Protein AF-A0A843JN31-F1 (afdb_monomer)

pLDDT: mean 92.96, std 5.95, range [58.5, 98.69]

Mean predicted aligned error: 4.43 Å

Sequence (268 aa):
MIYVTDLTEYLICPYKIYLKKIKCLPMPQTPEMLTGTLIHKIYEEVLSRERIIIEQRIQEDMEIDEIFKILYADSKRVIKNVVIRYREKLKDLEVNYLDLIKELQEELKEDELLKSIQIKKYISIYGKNENLYNNLFLMKDMEYQISSNELGLTGKIDKIEYDQDGNLYPVELKTGIFTNGIKKHEKLQVAAYALLLEKEKGINVPLGFLEYYQVNQRLTFLIKEEDKIEVLEILEKVKELLNTEKEPIKERKNICQRCGYNTICWSY

Solvent-accessible surface area (backbone atoms only — not comparable to full-atom values): 15181 Å² total; per-residue (Å²): 120,47,45,47,68,51,46,32,42,38,75,75,37,50,40,60,48,44,41,47,72,73,66,58,46,83,78,54,84,46,60,68,58,53,51,38,54,51,53,49,53,38,53,48,57,44,60,70,42,44,61,60,46,55,69,73,70,56,59,74,88,55,50,51,70,55,44,21,51,55,51,41,51,51,45,52,49,44,47,51,57,53,51,62,76,43,44,66,65,33,54,78,55,73,46,64,62,70,58,52,50,51,54,52,50,54,59,50,44,56,54,30,46,54,48,18,50,53,51,45,54,48,30,76,76,72,48,77,53,96,54,54,56,65,76,76,39,71,50,69,48,61,65,43,73,50,70,37,80,91,78,36,39,30,46,68,40,51,29,36,36,35,54,98,87,65,50,62,32,49,29,46,77,37,78,54,85,88,82,82,75,86,49,70,50,60,53,42,43,43,28,42,51,32,50,47,46,29,71,74,67,72,52,80,44,56,48,33,36,40,36,23,64,85,72,74,41,78,46,80,48,79,46,49,71,68,48,43,50,49,38,52,55,43,46,51,52,50,51,49,42,70,72,66,65,61,84,55,82,87,76,95,52,82,67,44,82,77,36,63,54,41,66,71,69,68,74,111

Foldseek 3Di:
DAELVLLLVVVVPVLLCLCCPVVVHDQFDALVNLLFVLLLQLVQVLVQCVLVQLQPPDALPDDLVRQLCSSLVVSLVSLVVSCVVCVVVCVVNVHPSVVSSVLSSVLVSVVSSVVSVQLNVCCVVPNDDPCSDVVRHFDKDAQDWFDDPVLRYIYTQGMWTQHPVGDIEGEHEGADDDDDDDDLSNLLSRLVVQVRCCVPVVHHHQKYWYAHSSVRDIDMDGNDPVSNVSNSVSSVVSVVCNVVSDNDDDDDDPCLVVGSCNCVVPVD

Radius of gyration: 20.82 Å; Cα contacts (8 Å, |Δi|>4): 342; chains: 1; bounding box: 42×47×58 Å

Nearest PDB structures (foldseek):
  8d3l-assembly1_I  TM=9.093E-01  e=1.443E-07  Halalkalibacterium halodurans C-125
  7mi4-assembly1_A  TM=9.200E-01  e=1.514E-06  Geobacter sulfurreducens PCA
  8d3q-assembly1_J  TM=7.655E-01  e=1.006E-06  Halalkalibacterium halodurans C-125
  7lw9-assembly1_A  TM=5.848E-01  e=3.587E-04  Homo sapiens
  7lwa-assembly1_A  TM=6.637E-01  e=1.223E-03  Homo sapiens

Secondary structure (DSSP, 8-state):
-EEHHHHHHHHH-HHHHIIIIIS-PPPPPPHHHHHHHHHHHHHHHHHHHHHHHHHHH--TT--HHHHHHHHHHHHHHHHHHHHHHHHHHHHHTT--HHHHHHHHHHHHHHHHHHHHHHHHHHHHHH-S-TTHHHHHS-EEEEEEEEEETTTTEEEEEEEEEE-TT--EEEEEEE-S---SS--HHHHHHHHHHHHHHHHHH-----EEEEEEGGGTEEEEEE--HHHHHHHHHHHHHHHHHHHH-PPPPP---GGGGG-TTHHHHH--

Structure (mmCIF, N/CA/C/O backbone):
data_AF-A0A843JN31-F1
#
_entry.id   AF-A0A843JN31-F1
#
loop_
_atom_site.group_PDB
_atom_site.id
_atom_site.type_symbol
_atom_site.label_atom_id
_atom_site.label_alt_id
_atom_site.label_comp_id
_atom_site.label_asym_id
_atom_site.label_entity_id
_atom_site.label_seq_id
_atom_site.pdbx_PDB_ins_code
_atom_site.Cartn_x
_atom_site.Cartn_y
_atom_site.Cartn_z
_atom_site.occupancy
_atom_site.B_iso_or_equiv
_atom_site.auth_seq_id
_atom_site.auth_comp_id
_atom_site.auth_asym_id
_atom_site.auth_atom_id
_atom_site.pdbx_PDB_model_num
ATOM 1 N N . MET A 1 1 ? 0.695 5.224 -20.559 1.00 91.38 1 MET A N 1
ATOM 2 C CA . MET A 1 1 ? 1.356 5.733 -19.338 1.00 91.38 1 MET A CA 1
ATOM 3 C C . MET A 1 1 ? 2.176 4.621 -18.710 1.00 91.38 1 MET A C 1
ATOM 5 O O . MET A 1 1 ? 1.813 3.456 -18.852 1.00 91.38 1 MET A O 1
ATOM 9 N N . ILE A 1 2 ? 3.276 4.982 -18.059 1.00 97.44 2 ILE A N 1
ATOM 10 C CA . ILE A 1 2 ? 4.127 4.084 -17.274 1.00 97.44 2 ILE A CA 1
ATOM 11 C C . ILE A 1 2 ? 3.593 4.058 -15.840 1.00 97.44 2 ILE A C 1
ATOM 13 O O . ILE A 1 2 ? 3.172 5.091 -15.325 1.00 97.44 2 ILE A O 1
ATOM 17 N N . TYR A 1 3 ? 3.580 2.892 -15.202 1.00 98.19 3 TYR A N 1
ATOM 18 C CA . TYR A 1 3 ? 3.187 2.745 -13.804 1.00 98.19 3 TYR A CA 1
ATOM 19 C C . TYR A 1 3 ? 4.398 2.916 -12.887 1.00 98.19 3 TYR A C 1
ATOM 21 O O . TYR A 1 3 ? 5.489 2.468 -13.224 1.00 98.19 3 TYR A O 1
ATOM 29 N N . VAL A 1 4 ? 4.215 3.464 -11.685 1.00 98.19 4 VAL A N 1
ATOM 30 C CA . VAL A 1 4 ? 5.274 3.529 -10.656 1.00 98.19 4 VAL A CA 1
ATOM 31 C C . VAL A 1 4 ? 5.878 2.145 -10.373 1.00 98.19 4 VAL A C 1
ATOM 33 O O . VAL A 1 4 ? 7.086 2.016 -10.182 1.00 98.19 4 VAL A O 1
ATOM 36 N N . THR A 1 5 ? 5.071 1.085 -10.423 1.00 96.31 5 THR A N 1
ATOM 37 C CA . THR A 1 5 ? 5.552 -0.297 -10.275 1.00 96.31 5 THR A CA 1
ATOM 38 C C . THR A 1 5 ? 6.460 -0.752 -11.420 1.00 96.31 5 THR A C 1
ATOM 40 O O . THR A 1 5 ? 7.279 -1.643 -11.222 1.00 96.31 5 THR A O 1
ATOM 43 N N . ASP A 1 6 ? 6.392 -0.128 -12.597 1.00 97.75 6 ASP A N 1
ATOM 44 C CA . ASP A 1 6 ? 7.354 -0.385 -13.670 1.00 97.75 6 ASP A CA 1
ATOM 45 C C . ASP A 1 6 ? 8.731 0.183 -13.310 1.00 97.75 6 ASP A C 1
ATOM 47 O O . ASP A 1 6 ? 9.744 -0.429 -13.613 1.00 97.75 6 ASP A O 1
ATOM 51 N N . LEU A 1 7 ? 8.812 1.317 -12.611 1.00 98.31 7 LEU A N 1
ATOM 52 C CA . LEU A 1 7 ? 10.099 1.897 -12.207 1.00 98.31 7 LEU A CA 1
ATOM 53 C C . LEU A 1 7 ? 10.796 0.985 -11.190 1.00 98.31 7 LEU A C 1
ATOM 55 O O . LEU A 1 7 ? 11.993 0.710 -11.300 1.00 98.31 7 LEU A O 1
ATOM 59 N N . THR A 1 8 ? 10.036 0.462 -10.224 1.00 96.31 8 THR A N 1
ATOM 60 C CA . THR A 1 8 ? 10.563 -0.482 -9.231 1.00 96.31 8 THR A CA 1
ATOM 61 C C . THR A 1 8 ? 10.958 -1.809 -9.876 1.00 96.31 8 THR A C 1
ATOM 63 O O . THR A 1 8 ? 12.037 -2.332 -9.584 1.00 96.31 8 THR A O 1
ATOM 66 N N . GLU A 1 9 ? 10.145 -2.334 -10.802 1.00 95.56 9 GLU A N 1
ATOM 67 C CA . GLU A 1 9 ? 10.479 -3.530 -11.579 1.00 95.56 9 GLU A CA 1
ATOM 68 C C . GLU A 1 9 ? 11.736 -3.321 -12.430 1.00 95.56 9 GLU A C 1
ATOM 70 O O . GLU A 1 9 ? 12.566 -4.227 -12.483 1.00 95.56 9 GLU A O 1
ATOM 75 N N . TYR A 1 10 ? 11.926 -2.139 -13.027 1.00 97.06 10 TYR A N 1
ATOM 76 C CA . TYR A 1 10 ? 13.096 -1.819 -13.849 1.00 97.06 10 TYR A CA 1
ATOM 77 C C . TYR A 1 10 ? 14.357 -1.815 -12.998 1.00 97.06 10 TYR A C 1
ATOM 79 O O . TYR A 1 10 ? 15.346 -2.460 -13.342 1.00 97.06 10 TYR A O 1
ATOM 87 N N . LEU A 1 11 ? 14.303 -1.135 -11.850 1.00 95.62 11 LEU A N 1
ATOM 88 C CA . LEU A 1 11 ? 15.422 -1.069 -10.919 1.00 95.62 11 LEU A CA 1
ATOM 89 C C . LEU A 1 11 ? 15.834 -2.468 -10.426 1.00 95.62 11 LEU A C 1
ATOM 91 O O . LEU A 1 11 ? 17.021 -2.744 -10.245 1.00 95.62 11 LEU A O 1
ATOM 95 N N . ILE A 1 12 ? 14.867 -3.369 -10.227 1.00 94.25 12 ILE A N 1
ATOM 96 C CA . ILE A 1 12 ? 15.130 -4.760 -9.841 1.00 94.25 12 ILE A CA 1
ATOM 97 C C . ILE A 1 12 ? 15.705 -5.558 -11.027 1.00 94.25 12 ILE A C 1
ATOM 99 O O . ILE A 1 12 ? 16.754 -6.208 -10.906 1.00 94.25 12 ILE A O 1
ATOM 103 N N . CYS A 1 13 ? 15.006 -5.550 -12.163 1.00 95.25 13 CYS A N 1
ATOM 104 C CA . CYS A 1 13 ? 15.331 -6.329 -13.352 1.00 95.25 13 CYS A CA 1
ATOM 105 C C . CYS A 1 13 ? 14.630 -5.759 -14.607 1.00 95.25 13 CYS A C 1
ATOM 107 O O . CYS A 1 13 ? 13.458 -6.067 -14.841 1.00 95.25 13 CYS A O 1
ATOM 109 N N . PRO A 1 14 ? 15.348 -5.040 -15.489 1.00 96.50 14 PRO A N 1
ATOM 110 C CA . PRO A 1 14 ? 14.787 -4.537 -16.749 1.00 96.50 14 PRO A CA 1
ATOM 111 C C . PRO A 1 14 ? 14.241 -5.650 -17.654 1.00 96.50 14 PRO A C 1
ATOM 113 O O . PRO A 1 14 ? 13.207 -5.489 -18.301 1.00 96.50 14 PRO A O 1
ATOM 116 N N . TYR A 1 15 ? 14.886 -6.823 -17.649 1.00 95.88 15 TYR A N 1
ATOM 117 C CA . TYR A 1 15 ? 14.437 -7.985 -18.418 1.00 95.88 15 TYR A CA 1
ATOM 118 C C . TYR A 1 15 ? 13.042 -8.474 -17.986 1.00 95.88 15 TYR A C 1
ATOM 120 O O . TYR A 1 15 ? 12.265 -8.946 -18.811 1.00 95.88 15 TYR A O 1
ATOM 128 N N . LYS A 1 16 ? 12.656 -8.290 -16.714 1.00 93.94 16 LYS A N 1
ATOM 129 C CA . LYS A 1 16 ? 11.294 -8.602 -16.251 1.00 93.94 16 LYS A CA 1
ATOM 130 C C . LYS A 1 16 ? 10.248 -7.738 -16.967 1.00 93.94 16 LYS A C 1
ATOM 132 O O . LYS A 1 16 ? 9.208 -8.257 -17.371 1.00 93.94 16 LYS A O 1
ATOM 137 N N . ILE A 1 17 ? 10.528 -6.447 -17.151 1.00 95.81 17 ILE A N 1
ATOM 138 C CA . ILE A 1 17 ? 9.647 -5.537 -17.899 1.00 95.81 17 ILE A CA 1
ATOM 139 C C . ILE A 1 17 ? 9.592 -5.938 -19.361 1.00 95.81 17 ILE A C 1
ATOM 141 O O . ILE A 1 17 ? 8.503 -5.994 -19.922 1.00 95.81 17 ILE A O 1
ATOM 145 N N . TYR A 1 18 ? 10.740 -6.271 -19.954 1.00 96.38 18 TYR A N 1
ATOM 146 C CA . TYR A 1 18 ? 10.808 -6.757 -21.329 1.00 96.38 18 TYR A CA 1
ATOM 147 C C . TYR A 1 18 ? 9.865 -7.951 -21.555 1.00 96.38 18 TYR A C 1
ATOM 149 O O . TYR A 1 18 ? 9.014 -7.917 -22.443 1.00 96.38 18 TYR A O 1
ATOM 157 N N . LEU A 1 19 ? 9.926 -8.970 -20.691 1.00 95.00 19 LEU A N 1
ATOM 158 C CA . LEU A 1 19 ? 9.038 -10.135 -20.781 1.00 95.00 19 LEU A CA 1
ATOM 159 C C . LEU A 1 19 ? 7.553 -9.769 -20.611 1.00 95.00 19 LEU A C 1
ATOM 161 O O . LEU A 1 19 ? 6.704 -10.246 -21.361 1.00 95.00 19 LEU A O 1
ATOM 165 N N . LYS A 1 20 ? 7.241 -8.913 -19.634 1.00 94.75 20 LYS A N 1
ATOM 166 C CA . LYS A 1 20 ? 5.865 -8.558 -19.256 1.00 94.75 20 LYS A CA 1
ATOM 167 C C . LYS A 1 20 ? 5.187 -7.613 -20.251 1.00 94.75 20 LYS A C 1
ATOM 169 O O . LYS A 1 20 ? 4.013 -7.792 -20.547 1.00 94.75 20 LYS A O 1
ATOM 174 N N . LYS A 1 21 ? 5.894 -6.581 -20.718 1.00 95.56 21 LYS A N 1
ATOM 175 C CA . LYS A 1 21 ? 5.317 -5.470 -21.495 1.00 95.56 21 LYS A CA 1
ATOM 176 C C . LYS A 1 21 ? 5.600 -5.520 -22.985 1.00 95.56 21 LYS A C 1
ATOM 178 O O . LYS A 1 21 ? 4.816 -4.963 -23.738 1.00 95.56 21 LYS A O 1
ATOM 183 N N . ILE A 1 22 ? 6.699 -6.155 -23.388 1.00 95.81 22 ILE A N 1
ATOM 184 C CA . ILE A 1 22 ? 7.132 -6.191 -24.791 1.00 95.81 22 ILE A CA 1
ATOM 185 C C . ILE A 1 22 ? 6.843 -7.568 -25.379 1.00 95.81 22 ILE A C 1
ATOM 187 O O . ILE A 1 22 ? 6.197 -7.687 -26.412 1.00 95.81 22 ILE A O 1
ATOM 191 N N . LYS A 1 23 ? 7.230 -8.639 -24.674 1.00 95.38 23 LYS A N 1
ATOM 192 C CA . LYS A 1 23 ? 6.839 -10.008 -25.054 1.00 95.38 23 LYS A CA 1
ATOM 193 C C . LYS A 1 23 ? 5.425 -10.389 -24.621 1.00 95.38 23 LYS A C 1
ATOM 195 O O . LYS A 1 23 ? 4.955 -11.449 -25.023 1.00 95.38 23 LYS A O 1
ATOM 200 N N . CYS A 1 24 ? 4.763 -9.552 -23.818 1.00 94.38 24 CYS A N 1
ATOM 201 C CA . CYS A 1 24 ? 3.394 -9.763 -23.339 1.00 94.38 24 CYS A CA 1
ATOM 202 C C . CYS A 1 24 ? 3.171 -11.152 -22.717 1.00 94.38 24 CYS A C 1
ATOM 204 O O . CYS A 1 24 ? 2.098 -11.741 -22.858 1.00 94.38 24 CYS A O 1
ATOM 206 N N . LEU A 1 25 ? 4.190 -11.697 -22.045 1.00 93.75 25 LEU A N 1
ATOM 207 C CA . LEU A 1 25 ? 4.077 -13.004 -21.412 1.00 93.75 25 LEU A CA 1
ATOM 208 C C . LEU A 1 25 ? 3.214 -12.898 -20.148 1.00 93.75 25 LEU A C 1
ATOM 210 O O . LEU A 1 25 ? 3.359 -11.936 -19.388 1.00 93.75 25 LEU A O 1
ATOM 214 N N . PRO A 1 26 ? 2.333 -13.879 -19.885 1.00 90.12 26 PRO A N 1
ATOM 215 C CA . PRO A 1 26 ? 1.549 -13.891 -18.662 1.00 90.12 26 PRO A CA 1
ATOM 216 C C . PRO A 1 26 ? 2.477 -14.077 -17.462 1.00 90.12 26 PRO A C 1
ATOM 218 O O . PRO A 1 26 ? 3.369 -14.925 -17.482 1.00 90.12 26 PRO A O 1
ATOM 221 N N . MET A 1 27 ? 2.254 -13.297 -16.404 1.00 84.50 27 MET A N 1
ATOM 222 C CA . MET A 1 27 ? 2.991 -13.462 -15.155 1.00 84.50 27 MET A CA 1
ATOM 223 C C . MET A 1 27 ? 2.455 -14.690 -14.412 1.00 84.50 27 MET A C 1
ATOM 225 O O . MET A 1 27 ? 1.274 -14.693 -14.053 1.00 84.50 27 MET A O 1
ATOM 229 N N . PRO A 1 28 ? 3.287 -15.711 -14.139 1.00 83.62 28 PRO A N 1
ATOM 230 C CA . PRO A 1 28 ? 2.850 -16.841 -13.334 1.00 83.62 28 PRO A CA 1
ATOM 231 C C . PRO A 1 28 ? 2.507 -16.368 -11.921 1.00 83.62 28 PRO A C 1
ATOM 233 O O . PRO A 1 28 ? 3.297 -15.661 -11.289 1.00 83.62 28 PRO A O 1
ATOM 236 N N . GLN A 1 29 ? 1.317 -16.726 -11.442 1.00 81.44 29 GLN A N 1
ATOM 237 C CA . GLN A 1 29 ? 0.898 -16.424 -10.079 1.00 81.44 29 GLN A CA 1
ATOM 238 C C . GLN A 1 29 ? 1.563 -17.417 -9.125 1.00 81.44 29 GLN A C 1
ATOM 240 O O . GLN A 1 29 ? 1.416 -18.624 -9.298 1.00 81.44 29 GLN A O 1
ATOM 245 N N . THR A 1 30 ? 2.287 -16.914 -8.124 1.00 84.69 30 THR A N 1
ATOM 246 C CA . THR A 1 30 ? 2.843 -17.751 -7.051 1.00 84.69 30 THR A CA 1
ATOM 247 C C . THR A 1 30 ? 1.957 -17.687 -5.802 1.00 84.69 30 THR A C 1
ATOM 249 O O . THR A 1 30 ? 1.225 -16.699 -5.628 1.00 84.69 30 THR A O 1
ATOM 252 N N . PRO A 1 31 ? 2.022 -18.695 -4.912 1.00 85.69 31 PRO A N 1
ATOM 253 C CA . PRO A 1 31 ? 1.338 -18.662 -3.620 1.00 85.69 31 PRO A CA 1
ATOM 254 C C . PRO A 1 31 ? 1.635 -17.386 -2.822 1.00 85.69 31 PRO A C 1
ATOM 256 O O . PRO A 1 31 ? 0.720 -16.739 -2.324 1.00 85.69 31 PRO A O 1
ATOM 259 N N . GLU A 1 32 ? 2.897 -16.952 -2.773 1.00 84.00 32 GLU A N 1
ATOM 260 C CA . GLU A 1 32 ? 3.323 -15.766 -2.021 1.00 84.00 32 GLU A CA 1
ATOM 261 C C . GLU A 1 32 ? 2.714 -14.481 -2.585 1.00 84.00 32 GLU A C 1
ATOM 263 O O . GLU A 1 32 ? 2.318 -13.597 -1.827 1.00 84.00 32 GLU A O 1
ATOM 268 N N . MET A 1 33 ? 2.606 -14.373 -3.914 1.00 86.12 33 MET A N 1
ATOM 269 C CA . MET A 1 33 ? 1.969 -13.223 -4.555 1.00 86.12 33 MET A CA 1
ATOM 270 C C . MET A 1 33 ? 0.474 -13.158 -4.244 1.00 86.12 33 MET A C 1
ATOM 272 O O . MET A 1 33 ? -0.053 -12.075 -3.974 1.00 86.12 33 MET A O 1
ATOM 276 N N . LEU A 1 34 ? -0.217 -14.302 -4.297 1.00 89.50 34 LEU A N 1
ATOM 277 C CA . LEU A 1 34 ? -1.639 -14.369 -3.973 1.00 89.50 34 LEU A CA 1
ATOM 278 C C . LEU A 1 34 ? -1.875 -14.029 -2.498 1.00 89.50 34 LEU A C 1
ATOM 280 O O . LEU A 1 34 ? -2.723 -13.188 -2.205 1.00 89.50 34 LEU A O 1
ATOM 284 N N . THR A 1 35 ? -1.096 -14.625 -1.595 1.00 89.44 35 THR A N 1
ATOM 285 C CA . THR A 1 35 ? -1.172 -14.352 -0.158 1.00 89.44 35 THR A CA 1
ATOM 286 C C . THR A 1 35 ? -0.882 -12.884 0.135 1.00 89.44 35 THR A C 1
ATOM 288 O O . THR A 1 35 ? -1.693 -12.237 0.786 1.00 89.44 35 THR A O 1
ATOM 291 N N . GLY A 1 36 ? 0.185 -12.303 -0.422 1.00 89.06 36 GLY A N 1
ATOM 292 C CA . GLY A 1 36 ? 0.482 -10.876 -0.256 1.00 89.06 36 GLY A CA 1
ATOM 293 C C . GLY A 1 36 ? -0.653 -9.969 -0.749 1.00 89.06 36 GLY A C 1
ATOM 294 O O . GLY A 1 36 ? -1.063 -9.054 -0.044 1.00 89.06 36 GLY A O 1
ATOM 295 N N . THR A 1 37 ? -1.238 -10.269 -1.913 1.00 90.56 37 THR A N 1
ATOM 296 C CA . THR A 1 37 ? -2.396 -9.518 -2.442 1.00 90.56 37 THR A CA 1
ATOM 297 C C . THR A 1 37 ? -3.601 -9.596 -1.501 1.00 90.56 37 THR A C 1
ATOM 299 O O . THR A 1 37 ? -4.303 -8.610 -1.286 1.00 90.56 37 THR A O 1
ATOM 302 N N . LEU A 1 38 ? -3.851 -10.776 -0.936 1.00 92.81 38 LEU A N 1
ATOM 303 C CA . LEU A 1 38 ? -4.958 -11.013 -0.019 1.00 92.81 38 LEU A CA 1
ATOM 304 C C . LEU A 1 38 ? -4.763 -10.266 1.302 1.00 92.81 38 LEU A C 1
ATOM 306 O O . LEU A 1 38 ? -5.696 -9.601 1.752 1.00 92.81 38 LEU A O 1
ATOM 310 N N . ILE A 1 39 ? -3.568 -10.354 1.895 1.00 92.25 39 ILE A N 1
ATOM 311 C CA . ILE A 1 39 ? -3.206 -9.637 3.124 1.00 92.25 39 ILE A CA 1
ATOM 312 C C . ILE A 1 39 ? -3.418 -8.138 2.907 1.00 92.25 39 ILE A C 1
ATOM 314 O O . ILE A 1 39 ? -4.131 -7.497 3.673 1.00 92.25 39 ILE A O 1
ATOM 318 N N . HIS A 1 40 ? -2.877 -7.599 1.814 1.00 91.56 40 HIS A N 1
ATOM 319 C CA . HIS A 1 40 ? -3.021 -6.190 1.461 1.00 91.56 40 HIS A CA 1
ATOM 320 C C . HIS A 1 40 ? -4.493 -5.766 1.378 1.00 91.56 40 HIS A C 1
ATOM 322 O O . HIS A 1 40 ? -4.899 -4.834 2.068 1.00 91.56 40 HIS A O 1
ATOM 328 N N . LYS A 1 41 ? -5.336 -6.536 0.672 1.00 93.88 41 LYS A N 1
ATOM 329 C CA . LYS A 1 41 ? -6.778 -6.252 0.570 1.00 93.88 41 LYS A CA 1
ATOM 330 C C . LYS A 1 41 ? -7.496 -6.273 1.923 1.00 93.88 41 LYS A C 1
ATOM 332 O O . LYS A 1 41 ? -8.433 -5.502 2.123 1.00 93.88 41 LYS A O 1
ATOM 337 N N . ILE A 1 42 ? -7.096 -7.158 2.837 1.00 94.81 42 ILE A N 1
ATOM 338 C CA . ILE A 1 42 ? -7.670 -7.222 4.189 1.00 94.81 42 ILE A CA 1
ATOM 339 C C . ILE A 1 42 ? -7.335 -5.956 4.965 1.00 94.81 42 ILE A C 1
ATOM 341 O O . ILE A 1 42 ? -8.251 -5.328 5.490 1.00 94.81 42 ILE A O 1
ATOM 345 N N . TYR A 1 43 ? -6.061 -5.564 5.009 1.00 92.75 43 TYR A N 1
ATOM 346 C CA . TYR A 1 43 ? -5.646 -4.353 5.716 1.00 92.75 43 TYR A CA 1
ATOM 347 C C . TYR A 1 43 ? -6.275 -3.097 5.110 1.00 92.75 43 TYR A C 1
ATOM 349 O O . TYR A 1 43 ? -6.793 -2.267 5.854 1.00 92.75 43 TYR A O 1
ATOM 357 N N . GLU A 1 44 ? -6.331 -2.989 3.779 1.00 92.62 44 GLU A N 1
ATOM 358 C CA . GLU A 1 44 ? -7.050 -1.906 3.100 1.00 92.62 44 GLU A CA 1
ATOM 359 C C . GLU A 1 44 ? -8.519 -1.828 3.550 1.00 92.62 44 GLU A C 1
ATOM 361 O O . GLU A 1 44 ? -9.011 -0.763 3.933 1.00 92.62 44 GLU A O 1
ATOM 366 N N . GLU A 1 45 ? -9.234 -2.959 3.534 1.00 94.94 45 GLU A N 1
ATOM 367 C CA . GLU A 1 45 ? -10.655 -2.997 3.877 1.00 94.94 45 GLU A CA 1
ATOM 368 C C . GLU A 1 45 ? -10.887 -2.721 5.373 1.00 94.94 45 GLU A C 1
ATOM 370 O O . GLU A 1 45 ? -11.816 -1.988 5.704 1.00 94.94 45 GLU A O 1
ATOM 375 N N . VAL A 1 46 ? -10.025 -3.200 6.276 1.00 94.69 46 VAL A N 1
ATOM 376 C CA . VAL A 1 46 ? -10.084 -2.863 7.713 1.00 94.69 46 VAL A CA 1
ATOM 377 C C . VAL A 1 46 ? -9.856 -1.366 7.935 1.00 94.69 46 VAL A C 1
ATOM 379 O O . VAL A 1 46 ? -10.688 -0.700 8.554 1.00 94.69 46 VAL A O 1
ATOM 382 N N . LEU A 1 47 ? -8.778 -0.806 7.380 1.00 92.50 47 LEU A N 1
ATOM 383 C CA . LEU A 1 47 ? -8.409 0.597 7.591 1.00 92.50 47 LEU A CA 1
ATOM 384 C C . LEU A 1 47 ? -9.420 1.573 6.982 1.00 92.50 47 LEU A C 1
ATOM 386 O O . LEU A 1 47 ? -9.703 2.605 7.586 1.00 92.50 47 LEU A O 1
ATOM 390 N N . SER A 1 48 ? -10.023 1.235 5.839 1.00 92.94 48 SER A N 1
ATOM 391 C CA . SER A 1 48 ? -11.069 2.062 5.214 1.00 92.94 48 SER A CA 1
ATOM 392 C C . SER A 1 48 ? -12.350 2.177 6.056 1.00 92.94 48 SER A C 1
ATOM 394 O O . SER A 1 48 ? -13.114 3.131 5.912 1.00 92.94 48 SER A O 1
ATOM 396 N N . ARG A 1 49 ? -12.600 1.209 6.946 1.00 93.88 49 ARG A N 1
ATOM 397 C CA . ARG A 1 49 ? -13.804 1.137 7.792 1.00 93.88 49 ARG A CA 1
ATOM 398 C C . ARG A 1 49 ? -13.563 1.664 9.203 1.00 93.88 49 ARG A C 1
ATOM 400 O O . ARG A 1 49 ? -14.529 1.971 9.902 1.00 93.88 49 ARG A O 1
ATOM 407 N N . GLU A 1 50 ? -12.298 1.763 9.607 1.00 93.56 50 GLU A N 1
ATOM 408 C CA . GLU A 1 50 ? -11.856 2.079 10.965 1.00 93.56 50 GLU A CA 1
ATOM 409 C C . GLU A 1 50 ? -12.536 3.334 11.518 1.00 93.56 50 GLU A C 1
ATOM 411 O O . GLU A 1 50 ? -13.188 3.278 12.561 1.00 93.56 50 GLU A O 1
ATOM 416 N N . ARG A 1 51 ? -12.465 4.443 10.774 1.00 93.44 51 ARG A N 1
ATOM 417 C CA . ARG A 1 51 ? -13.053 5.723 11.182 1.00 93.44 51 ARG A CA 1
ATOM 418 C C . ARG A 1 51 ? -14.543 5.606 11.489 1.00 93.44 51 ARG A C 1
ATOM 420 O O . ARG A 1 51 ? -14.986 5.977 12.571 1.00 93.44 51 ARG A O 1
ATOM 427 N N . ILE A 1 52 ? -15.303 5.044 10.550 1.00 93.94 52 ILE A N 1
ATOM 428 C CA . ILE A 1 52 ? -16.760 4.906 10.661 1.00 93.94 52 ILE A CA 1
ATOM 429 C C . ILE A 1 52 ? -17.123 4.044 11.874 1.00 93.94 52 ILE A C 1
ATOM 431 O O . ILE A 1 52 ? -18.061 4.363 12.600 1.00 93.94 52 ILE A O 1
ATOM 435 N N . ILE A 1 53 ? -16.379 2.963 12.121 1.00 95.44 53 ILE A N 1
ATOM 436 C CA . ILE A 1 53 ? -16.614 2.089 13.274 1.00 95.44 53 ILE A CA 1
ATOM 437 C C . ILE A 1 53 ? -16.365 2.844 14.579 1.00 95.44 53 ILE A C 1
ATOM 439 O O . ILE A 1 53 ? -17.218 2.803 15.467 1.00 95.44 53 ILE A O 1
ATOM 443 N N . ILE A 1 54 ? -15.236 3.547 14.684 1.00 94.94 54 ILE A N 1
ATOM 444 C CA . ILE A 1 54 ? -14.864 4.292 15.890 1.00 94.94 54 ILE A CA 1
ATOM 445 C C . ILE A 1 54 ? -15.887 5.395 16.179 1.00 94.94 54 ILE A C 1
ATOM 447 O O . ILE A 1 54 ? -16.394 5.496 17.293 1.00 94.94 54 ILE A O 1
ATOM 451 N N . GLU A 1 55 ? -16.249 6.188 15.174 1.00 92.38 55 GLU A N 1
ATOM 452 C CA . GLU A 1 55 ? -17.162 7.318 15.351 1.00 92.38 55 GLU A CA 1
ATOM 453 C C . GLU A 1 55 ? -18.601 6.863 15.649 1.00 92.38 55 GLU A C 1
ATOM 455 O O . GLU A 1 55 ? -19.253 7.412 16.542 1.00 92.38 55 GLU A O 1
ATOM 460 N N . GLN A 1 56 ? -19.104 5.841 14.946 1.00 93.75 56 GL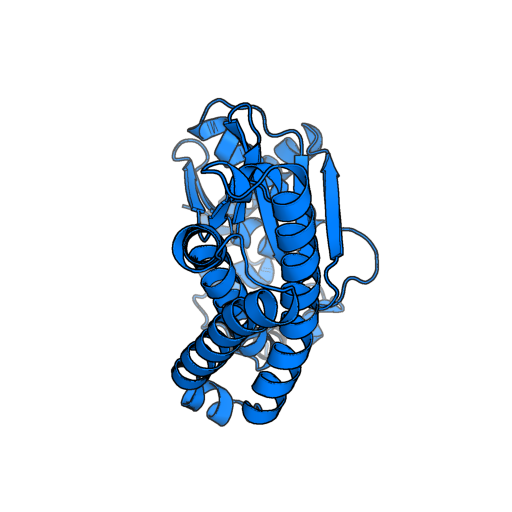N A N 1
ATOM 461 C CA . GLN A 1 56 ? -20.522 5.468 15.011 1.00 93.75 56 GLN A CA 1
ATOM 462 C C . GLN A 1 56 ? -20.848 4.395 16.051 1.00 93.75 56 GLN A C 1
ATOM 464 O O . GLN A 1 56 ? -21.971 4.376 16.552 1.00 93.75 56 GLN A O 1
ATOM 469 N N . ARG A 1 57 ? -19.923 3.475 16.355 1.00 95.94 57 ARG A N 1
ATOM 470 C CA . ARG A 1 57 ? -20.226 2.302 17.198 1.00 95.94 57 ARG A CA 1
ATOM 471 C C . ARG A 1 57 ? -19.677 2.389 18.610 1.00 95.94 57 ARG A C 1
ATOM 473 O O . ARG A 1 57 ? -20.245 1.754 19.489 1.00 95.94 57 ARG A O 1
ATOM 480 N N . ILE A 1 58 ? -18.596 3.132 18.830 1.00 96.12 58 ILE A N 1
ATOM 481 C CA . ILE A 1 58 ? -18.001 3.249 20.163 1.00 96.12 58 ILE A CA 1
ATOM 482 C C . ILE A 1 58 ? -18.780 4.270 20.982 1.00 96.12 58 ILE A C 1
ATOM 484 O O . ILE A 1 58 ? -19.042 5.369 20.502 1.00 96.12 58 ILE A O 1
ATOM 488 N N . GLN A 1 59 ? -19.160 3.922 22.206 1.00 94.62 59 GLN A N 1
ATOM 489 C CA . GLN A 1 59 ? -19.853 4.813 23.137 1.00 94.62 59 GLN A CA 1
ATOM 490 C C . GLN A 1 59 ? -18.919 5.209 24.284 1.00 94.62 59 GLN A C 1
ATOM 492 O O . GLN A 1 59 ? -17.888 4.579 24.510 1.00 94.62 59 GLN A O 1
ATOM 497 N N . GLU A 1 60 ? -19.244 6.312 24.951 1.00 94.44 60 GLU A N 1
ATOM 498 C CA . GLU A 1 60 ? -18.392 6.923 25.977 1.00 94.44 60 GLU A CA 1
ATOM 499 C C . GLU A 1 60 ? -18.256 6.057 27.240 1.00 94.44 60 GLU A C 1
ATOM 501 O O . GLU A 1 60 ? -17.195 6.006 27.862 1.00 94.44 60 GLU A O 1
ATOM 506 N N . ASP A 1 61 ? -19.317 5.332 27.580 1.00 95.19 61 ASP A N 1
ATOM 507 C CA . ASP A 1 61 ? -19.429 4.448 28.735 1.00 95.19 61 ASP A CA 1
ATOM 508 C C . ASP A 1 61 ? -18.812 3.058 28.518 1.00 95.19 61 ASP A C 1
ATOM 510 O O . ASP A 1 61 ? -18.633 2.327 29.489 1.00 95.19 61 ASP A O 1
ATOM 514 N N . MET A 1 62 ? -18.425 2.706 27.286 1.00 97.50 62 MET A N 1
ATOM 515 C CA . MET A 1 62 ? -17.860 1.388 26.973 1.00 97.50 62 MET A CA 1
ATOM 516 C C . MET A 1 62 ? -16.503 1.156 27.633 1.00 97.50 62 MET A C 1
ATOM 518 O O . MET A 1 62 ? -15.621 2.022 27.617 1.00 97.50 62 MET A O 1
ATOM 522 N N . GLU A 1 63 ? -16.290 -0.055 28.134 1.00 97.88 63 GLU A N 1
ATOM 523 C CA . GLU A 1 63 ? -14.993 -0.507 28.632 1.00 97.88 63 GLU A CA 1
ATOM 524 C C . GLU A 1 63 ? -14.073 -1.010 27.508 1.00 97.88 63 GLU A C 1
ATOM 526 O O . GLU A 1 63 ? -14.490 -1.253 26.371 1.00 97.88 63 GLU A O 1
ATOM 531 N N . ILE A 1 64 ? -12.777 -1.147 27.815 1.00 98.25 64 ILE A N 1
ATOM 532 C CA . ILE A 1 64 ? -11.742 -1.530 26.834 1.00 98.25 64 ILE A CA 1
ATOM 533 C C . ILE A 1 64 ? -12.123 -2.829 26.110 1.00 98.25 64 ILE A C 1
ATOM 535 O O . ILE A 1 64 ? -11.955 -2.931 24.894 1.00 98.25 64 ILE A O 1
ATOM 539 N N . ASP A 1 65 ? -12.661 -3.816 26.830 1.00 98.31 65 ASP A N 1
ATOM 540 C CA . ASP A 1 65 ? -13.024 -5.109 26.254 1.00 98.31 65 ASP A CA 1
ATOM 541 C C . ASP A 1 65 ? -14.222 -5.018 25.295 1.00 98.31 65 ASP A C 1
ATOM 543 O O . ASP A 1 65 ? -14.274 -5.766 24.318 1.00 98.31 65 ASP A O 1
ATOM 547 N N . GLU A 1 66 ? -15.161 -4.101 25.530 1.00 98.38 66 GLU A N 1
ATOM 548 C CA . GLU A 1 66 ? -16.306 -3.851 24.650 1.00 98.38 66 GLU A CA 1
ATOM 549 C C . GLU A 1 66 ? -15.866 -3.170 23.352 1.00 98.38 66 GLU A C 1
ATOM 551 O O . GLU A 1 66 ? -16.212 -3.637 22.262 1.00 98.38 66 GLU A O 1
ATOM 556 N N . ILE A 1 67 ? -15.019 -2.140 23.459 1.00 98.44 67 ILE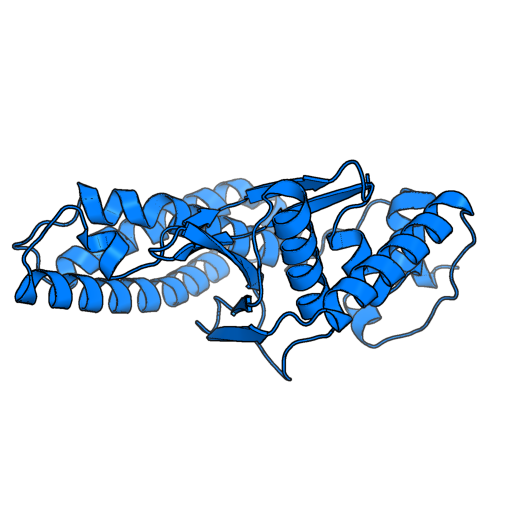 A N 1
ATOM 557 C CA . ILE A 1 67 ? -14.414 -1.455 22.306 1.00 98.44 67 ILE A CA 1
ATOM 558 C C . ILE A 1 67 ? -13.619 -2.458 21.464 1.00 98.44 67 ILE A C 1
ATOM 560 O O . ILE A 1 67 ? -13.824 -2.566 20.252 1.00 98.44 67 ILE A O 1
ATOM 564 N N . PHE A 1 68 ? -12.761 -3.250 22.111 1.00 98.56 68 PHE A N 1
ATOM 565 C CA . PHE A 1 68 ? -11.983 -4.301 21.462 1.00 98.56 68 PHE A CA 1
ATOM 566 C C . PHE A 1 68 ? -12.876 -5.322 20.741 1.00 98.56 68 PHE A C 1
ATOM 568 O O . PHE A 1 68 ? -12.617 -5.658 19.585 1.00 98.56 68 PHE A O 1
ATOM 575 N N . LYS A 1 69 ? -13.952 -5.804 21.382 1.00 98.44 69 LYS A N 1
ATOM 576 C CA . LYS A 1 69 ? -14.892 -6.757 20.764 1.00 98.44 69 LYS A CA 1
ATOM 577 C C . LYS A 1 69 ? -15.514 -6.190 19.488 1.00 98.44 69 LYS A C 1
ATOM 579 O O . LYS A 1 69 ? -15.645 -6.941 18.521 1.00 98.44 69 LYS A O 1
ATOM 584 N N . ILE A 1 70 ? -15.877 -4.904 19.470 1.00 98.31 70 ILE A N 1
ATOM 585 C CA . ILE A 1 70 ? -16.459 -4.235 18.295 1.00 98.31 70 ILE A CA 1
ATOM 586 C C . ILE A 1 70 ? -15.450 -4.189 17.145 1.00 98.31 70 ILE A C 1
ATOM 588 O O . ILE A 1 70 ? -15.770 -4.642 16.042 1.00 98.31 70 ILE A O 1
ATOM 592 N N . LEU A 1 71 ? -14.246 -3.675 17.407 1.00 97.94 71 LEU A N 1
ATOM 593 C CA . LEU A 1 71 ? -13.188 -3.545 16.405 1.00 97.94 71 LEU A CA 1
ATOM 594 C C . LEU A 1 71 ? -12.787 -4.917 15.847 1.00 97.94 71 LEU A C 1
ATOM 596 O O . LEU A 1 71 ? -12.872 -5.174 14.646 1.00 97.94 71 LEU A O 1
ATOM 600 N N . TYR A 1 72 ? -12.478 -5.860 16.737 1.00 98.12 72 TYR A N 1
ATOM 601 C CA . TYR A 1 72 ? -12.008 -7.185 16.352 1.00 98.12 72 TYR A CA 1
ATOM 602 C C . TYR A 1 72 ? -13.079 -8.031 15.653 1.00 98.12 72 TYR A C 1
ATOM 604 O O . TYR A 1 72 ? -12.769 -8.862 14.794 1.00 98.12 72 TYR A O 1
ATOM 612 N N . ALA A 1 73 ? -14.362 -7.847 15.984 1.00 97.88 73 ALA A N 1
ATOM 613 C CA . ALA A 1 73 ? -15.446 -8.492 15.247 1.00 97.88 73 ALA A CA 1
ATOM 614 C C . ALA A 1 73 ? -15.520 -8.013 13.790 1.00 97.88 73 ALA A C 1
ATOM 616 O O . ALA A 1 73 ? -15.768 -8.839 12.904 1.00 97.88 73 ALA A O 1
ATOM 617 N N . ASP A 1 74 ? -15.284 -6.722 13.527 1.00 97.81 74 ASP A N 1
ATOM 618 C CA . ASP A 1 74 ? -15.250 -6.197 12.161 1.00 97.81 74 ASP A CA 1
ATOM 619 C C . ASP A 1 74 ? -14.053 -6.760 11.386 1.00 97.81 74 ASP A C 1
ATOM 621 O O . ASP A 1 74 ? -14.254 -7.349 10.321 1.00 97.81 74 ASP A O 1
ATOM 625 N N . SER A 1 75 ? -12.855 -6.723 11.976 1.00 97.31 75 SER A N 1
ATOM 626 C CA . SER A 1 75 ? -11.622 -7.259 11.382 1.00 97.31 75 SER A CA 1
ATOM 627 C C . SER A 1 75 ? -11.739 -8.754 11.052 1.00 97.31 75 SER A C 1
ATOM 629 O O . SER A 1 75 ? -11.477 -9.173 9.921 1.00 97.31 75 SER A O 1
ATOM 631 N N . LYS A 1 76 ? -12.284 -9.576 11.964 1.00 97.81 76 LYS A N 1
ATOM 632 C CA . LYS A 1 76 ? -12.576 -11.000 11.692 1.00 97.81 76 LYS A CA 1
ATOM 633 C C . LYS A 1 76 ? -13.544 -11.202 10.530 1.00 97.81 76 LYS A C 1
ATOM 635 O O . LYS A 1 76 ? -13.406 -12.163 9.768 1.00 97.81 76 LYS A O 1
ATOM 640 N N . ARG A 1 77 ? -14.564 -10.349 10.420 1.00 97.50 77 ARG A N 1
ATOM 641 C CA . ARG A 1 77 ? -15.544 -10.425 9.334 1.00 97.50 77 ARG A CA 1
ATOM 642 C C . ARG A 1 77 ? -14.898 -10.057 7.998 1.00 97.50 77 ARG A C 1
ATOM 644 O O . ARG A 1 77 ? -15.137 -10.767 7.024 1.00 97.50 77 ARG A O 1
ATOM 651 N N . VAL A 1 78 ? -14.064 -9.016 7.960 1.00 97.69 78 VAL A N 1
ATOM 652 C CA . VAL A 1 78 ? -13.301 -8.626 6.764 1.00 97.69 78 VAL A CA 1
ATOM 653 C C . VAL A 1 78 ? -12.387 -9.764 6.313 1.00 97.69 78 VAL A C 1
ATOM 655 O O . VAL A 1 78 ? -12.494 -10.183 5.161 1.00 97.69 78 VAL A O 1
ATOM 658 N N . ILE A 1 79 ? -11.588 -10.346 7.220 1.00 96.94 79 ILE A N 1
ATOM 659 C CA . ILE A 1 79 ? -10.717 -11.494 6.911 1.00 96.94 79 ILE A CA 1
ATOM 660 C C . ILE A 1 79 ? -11.517 -12.609 6.232 1.00 96.94 79 ILE A C 1
ATOM 662 O O . ILE A 1 79 ? -11.176 -13.048 5.134 1.00 96.94 79 ILE A O 1
ATOM 666 N N . LYS A 1 80 ? -12.621 -13.046 6.853 1.00 96.12 80 LYS A N 1
ATOM 667 C CA . LYS A 1 80 ? -13.461 -14.120 6.304 1.00 96.12 80 LYS A CA 1
ATOM 668 C C . LYS A 1 80 ? -13.996 -13.766 4.918 1.00 96.12 80 LYS A C 1
ATOM 670 O O . LYS A 1 80 ? -13.895 -14.581 4.005 1.00 96.12 80 LYS A O 1
ATOM 675 N N . ASN A 1 81 ? -14.540 -12.563 4.750 1.00 96.50 81 ASN A N 1
ATOM 676 C CA . ASN A 1 81 ? -15.129 -12.126 3.486 1.00 96.50 81 ASN A CA 1
ATOM 677 C C . ASN A 1 81 ? -14.093 -12.053 2.360 1.00 96.50 81 ASN A C 1
ATOM 679 O O . ASN A 1 81 ? -14.366 -12.495 1.244 1.00 96.50 81 ASN A O 1
ATOM 683 N N . VAL A 1 82 ? -12.904 -11.510 2.634 1.00 96.31 82 VAL A N 1
ATOM 684 C CA . VAL A 1 82 ? -11.821 -11.455 1.648 1.00 96.31 82 VAL A CA 1
ATOM 685 C C . VAL A 1 82 ? -11.359 -12.870 1.313 1.00 96.31 82 VAL A C 1
ATOM 687 O O . VAL A 1 82 ? -11.412 -13.243 0.147 1.00 96.31 82 VAL A O 1
ATOM 690 N N . VAL A 1 83 ? -11.007 -13.697 2.298 1.00 94.62 83 VAL A N 1
ATOM 691 C CA . VAL A 1 83 ? -10.495 -15.056 2.048 1.00 94.62 83 VAL A CA 1
ATOM 692 C C . VAL A 1 83 ? -11.491 -15.910 1.258 1.00 94.62 83 VAL A C 1
ATOM 694 O O . VAL A 1 83 ? -11.102 -16.585 0.307 1.00 94.62 83 VAL A O 1
ATOM 697 N N . ILE A 1 84 ? -12.790 -15.829 1.568 1.00 93.38 84 ILE A N 1
ATOM 698 C CA . ILE A 1 84 ? -13.832 -16.566 0.835 1.00 93.38 84 ILE A CA 1
ATOM 699 C C . ILE A 1 84 ? -13.872 -16.170 -0.649 1.00 93.38 84 ILE A C 1
ATOM 701 O O . ILE A 1 84 ? -14.045 -17.050 -1.494 1.00 93.38 84 ILE A O 1
ATOM 705 N N . ARG A 1 85 ? -13.665 -14.887 -0.990 1.00 94.75 85 ARG A N 1
ATOM 706 C CA . ARG A 1 85 ? -13.606 -14.423 -2.392 1.00 94.75 85 ARG A CA 1
ATOM 707 C C . ARG A 1 85 ? -12.435 -15.031 -3.171 1.00 94.75 85 ARG A C 1
ATOM 709 O O . ARG A 1 85 ? -12.539 -15.182 -4.384 1.00 94.75 85 ARG A O 1
ATOM 716 N N . TYR A 1 86 ? -11.349 -15.400 -2.492 1.00 94.06 86 TYR A N 1
ATOM 717 C CA . TYR A 1 86 ? -10.143 -15.974 -3.103 1.00 94.06 86 TYR A CA 1
ATOM 718 C C . TYR A 1 86 ? -10.011 -17.492 -2.910 1.00 94.06 86 TYR A C 1
ATOM 720 O O . TYR A 1 86 ? -9.026 -18.074 -3.357 1.00 94.06 86 TYR A O 1
ATOM 728 N N . ARG A 1 87 ? -11.002 -18.151 -2.294 1.00 91.88 87 ARG A N 1
ATOM 729 C CA . ARG A 1 87 ? -10.913 -19.555 -1.857 1.00 91.88 87 ARG A CA 1
ATOM 730 C C . ARG A 1 87 ? -10.501 -20.540 -2.955 1.00 91.88 87 ARG A C 1
ATOM 732 O O . ARG A 1 87 ? -9.724 -21.440 -2.674 1.00 91.88 87 ARG A O 1
ATOM 739 N N . GLU A 1 88 ? -11.018 -20.386 -4.177 1.00 92.31 88 GLU A N 1
ATOM 740 C CA . GLU A 1 88 ? -10.719 -21.314 -5.279 1.00 92.31 88 GLU A CA 1
ATOM 741 C C . GLU A 1 88 ? -9.262 -21.143 -5.721 1.00 92.31 88 GLU A C 1
ATOM 743 O O . GLU A 1 88 ? -8.510 -22.105 -5.714 1.00 92.31 88 GLU A O 1
ATOM 748 N N . LYS A 1 89 ? -8.810 -19.896 -5.923 1.00 92.44 89 LYS A N 1
ATOM 749 C CA . LYS A 1 89 ? -7.410 -19.594 -6.270 1.00 92.44 89 LYS A CA 1
ATOM 750 C C . LYS A 1 89 ? -6.418 -20.058 -5.202 1.00 92.44 89 LYS A C 1
ATOM 752 O O . LYS A 1 89 ? -5.313 -20.472 -5.527 1.00 92.44 89 LYS A O 1
ATOM 757 N N . LEU A 1 90 ? -6.799 -19.960 -3.925 1.00 91.75 90 LEU A N 1
ATOM 758 C CA . LEU A 1 90 ? -5.977 -20.450 -2.816 1.00 91.75 90 LEU A CA 1
ATOM 759 C C . LEU A 1 90 ? -5.858 -21.977 -2.854 1.00 91.75 90 LEU A C 1
ATOM 761 O O . LEU A 1 90 ? -4.765 -22.494 -2.660 1.00 91.75 90 LEU A O 1
ATOM 765 N N . LYS A 1 91 ? -6.951 -22.691 -3.154 1.00 90.56 91 LYS A N 1
ATOM 766 C CA . LYS A 1 91 ? -6.932 -24.151 -3.321 1.00 90.56 91 LYS A CA 1
ATOM 767 C C . LYS A 1 91 ? -6.114 -24.588 -4.533 1.00 90.56 91 LYS A C 1
ATOM 769 O O . LYS A 1 91 ? -5.345 -25.531 -4.404 1.00 90.56 91 LYS A O 1
ATOM 774 N N . ASP A 1 92 ? -6.247 -23.890 -5.661 1.00 91.50 92 ASP A N 1
ATOM 775 C CA . ASP A 1 92 ? -5.497 -24.179 -6.894 1.00 91.50 92 ASP A CA 1
ATOM 776 C C . ASP A 1 92 ? -3.977 -24.080 -6.686 1.00 91.50 92 ASP A C 1
ATOM 778 O O . ASP A 1 92 ? -3.205 -24.747 -7.369 1.00 91.50 92 ASP A O 1
ATOM 782 N N . LEU A 1 93 ? -3.550 -23.249 -5.730 1.00 88.38 93 LEU A N 1
ATOM 783 C CA . LEU A 1 93 ? -2.153 -23.050 -5.340 1.00 88.38 93 LEU A CA 1
ATOM 784 C C . LEU A 1 93 ? -1.772 -23.790 -4.047 1.00 88.38 93 LEU A C 1
ATOM 786 O O . LEU A 1 93 ? -0.735 -23.484 -3.462 1.00 88.38 93 LEU A O 1
ATOM 790 N N . GLU A 1 94 ? -2.608 -24.728 -3.588 1.00 90.44 94 GLU A N 1
ATOM 791 C CA . GLU A 1 94 ? -2.392 -25.551 -2.385 1.00 90.44 94 GLU A CA 1
ATOM 792 C C . GLU A 1 94 ? -2.136 -24.739 -1.096 1.00 90.44 94 GLU A C 1
ATOM 794 O O . GLU A 1 94 ? -1.506 -25.205 -0.148 1.00 90.44 94 GLU A O 1
ATOM 799 N N . VAL A 1 95 ? -2.663 -23.512 -1.022 1.00 88.62 95 VAL A N 1
ATOM 800 C CA . VAL A 1 95 ? -2.548 -22.647 0.156 1.00 88.62 95 VAL A CA 1
ATOM 801 C C . VAL A 1 95 ? -3.621 -23.013 1.180 1.00 88.62 95 VAL A C 1
ATOM 803 O O . VAL A 1 95 ? -4.824 -22.923 0.908 1.00 88.62 95 VAL A O 1
ATOM 806 N N . ASN A 1 96 ? -3.202 -23.356 2.404 1.00 91.44 96 ASN A N 1
ATOM 807 C CA . ASN A 1 96 ? -4.131 -23.594 3.507 1.00 91.44 96 ASN A CA 1
ATOM 808 C C . ASN A 1 96 ? -4.731 -22.276 4.022 1.00 91.44 96 ASN A C 1
ATOM 810 O O . ASN A 1 96 ? -4.218 -21.627 4.932 1.00 91.44 96 ASN A O 1
ATOM 814 N N . TYR A 1 97 ? -5.875 -21.901 3.456 1.00 91.31 97 TYR A N 1
ATOM 815 C CA . TYR A 1 97 ? -6.566 -20.669 3.820 1.00 91.31 97 TYR A CA 1
ATOM 816 C C . TYR A 1 97 ? -7.101 -20.655 5.263 1.00 91.31 97 TYR A C 1
ATOM 818 O O . TYR A 1 97 ? -7.388 -19.579 5.781 1.00 91.31 97 TYR A O 1
ATOM 826 N N . LEU A 1 98 ? -7.270 -21.810 5.923 1.00 92.06 98 LEU A N 1
ATOM 827 C CA . LEU A 1 98 ? -7.709 -21.849 7.323 1.00 92.06 98 LEU A CA 1
ATOM 828 C C . LEU A 1 98 ? -6.601 -21.395 8.270 1.00 92.06 98 LEU A C 1
ATOM 830 O O . LEU A 1 98 ? -6.895 -20.698 9.238 1.00 92.06 98 LEU A O 1
ATOM 834 N N . ASP A 1 99 ? -5.358 -21.772 7.985 1.00 91.50 99 ASP A N 1
ATOM 835 C CA . ASP A 1 99 ? -4.208 -21.336 8.775 1.00 91.50 99 ASP A CA 1
ATOM 836 C C . ASP A 1 99 ? -3.927 -19.853 8.519 1.00 91.50 99 ASP A C 1
ATOM 838 O O . ASP A 1 99 ? -3.834 -19.091 9.476 1.00 91.50 99 ASP A O 1
ATOM 842 N N . LEU A 1 100 ? -4.009 -19.408 7.259 1.00 90.12 100 LEU A N 1
ATOM 843 C CA . LEU A 1 100 ? -3.926 -17.986 6.906 1.00 90.12 100 LEU A CA 1
ATOM 844 C C . LEU A 1 100 ? -4.971 -17.127 7.642 1.00 90.12 100 LEU A C 1
ATOM 846 O O . LEU A 1 100 ? -4.668 -16.028 8.098 1.00 90.12 100 LEU A O 1
ATOM 850 N N . ILE A 1 101 ? -6.212 -17.615 7.787 1.00 94.44 101 ILE A N 1
ATOM 851 C CA . ILE A 1 101 ? -7.240 -16.916 8.575 1.00 94.44 101 ILE A CA 1
ATOM 852 C C . ILE A 1 101 ? -6.818 -16.791 10.040 1.00 94.44 101 ILE A C 1
ATOM 854 O O . ILE A 1 101 ? -7.059 -15.740 10.629 1.00 94.44 101 ILE A O 1
ATOM 858 N N . LYS A 1 102 ? -6.262 -17.847 10.646 1.00 93.25 102 LYS A N 1
ATOM 859 C CA . LYS A 1 102 ? -5.856 -17.823 12.058 1.00 93.25 102 LYS A CA 1
ATOM 860 C C . LYS A 1 102 ? -4.706 -16.847 12.276 1.00 93.25 102 LYS A C 1
ATOM 862 O O . LYS A 1 102 ? -4.829 -16.004 13.154 1.00 93.25 102 LYS A O 1
ATOM 867 N N . GLU A 1 103 ? -3.672 -16.915 11.441 1.00 90.12 103 GLU A N 1
ATOM 868 C CA . GLU A 1 103 ? -2.511 -16.016 11.495 1.00 90.12 103 GLU A CA 1
ATOM 869 C C . GLU A 1 103 ? -2.956 -14.549 11.423 1.00 90.12 103 GLU A C 1
ATOM 871 O O . GLU A 1 103 ? -2.704 -13.770 12.337 1.00 90.12 103 GLU A O 1
ATOM 876 N N . LEU A 1 104 ? -3.760 -14.198 10.416 1.00 91.44 104 LEU A N 1
ATOM 877 C CA . LEU A 1 104 ? -4.294 -12.841 10.261 1.00 91.44 104 LEU A CA 1
ATOM 878 C C . LEU A 1 104 ? -5.201 -12.400 11.414 1.00 91.44 104 LEU A C 1
ATOM 880 O O . LEU A 1 104 ? -5.269 -11.219 11.755 1.00 91.44 104 LEU A O 1
ATOM 884 N N . GLN A 1 105 ? -5.953 -13.337 11.994 1.00 94.94 105 GLN A N 1
ATOM 885 C CA . GLN A 1 105 ? -6.783 -13.052 13.157 1.00 94.94 105 GLN A CA 1
ATOM 886 C C . GLN A 1 105 ? -5.955 -12.800 14.407 1.00 94.94 105 GLN A C 1
ATOM 888 O O . GLN A 1 105 ? -6.429 -12.045 15.249 1.00 94.94 105 GLN A O 1
ATOM 893 N N . GLU A 1 106 ? -4.800 -13.436 14.569 1.00 91.94 106 GLU A N 1
ATOM 894 C CA . GLU A 1 106 ? -3.885 -13.182 15.681 1.00 91.94 106 GLU A CA 1
ATOM 895 C C . GLU A 1 106 ? -3.184 -11.835 15.502 1.00 91.94 106 GLU A C 1
ATOM 897 O O . GLU A 1 106 ? -3.245 -11.019 16.418 1.00 91.94 106 GLU A O 1
ATOM 902 N N . GLU A 1 107 ? -2.660 -11.548 14.306 1.00 88.31 107 GLU A N 1
ATOM 903 C CA . GLU A 1 107 ? -2.009 -10.268 13.983 1.00 88.31 107 GLU A CA 1
ATOM 904 C C . GLU A 1 107 ? -2.944 -9.072 14.242 1.00 88.31 107 GLU A C 1
ATOM 906 O O . GLU A 1 107 ? -2.647 -8.198 15.056 1.00 88.31 107 GLU A O 1
ATOM 911 N N . LEU A 1 108 ? -4.142 -9.057 13.640 1.00 92.25 108 LEU A N 1
ATOM 912 C CA . LEU A 1 108 ? -5.085 -7.946 13.838 1.00 92.25 108 LEU A CA 1
ATOM 913 C C . LEU A 1 108 ? -5.624 -7.859 15.271 1.00 92.25 108 LEU A C 1
ATOM 915 O O . LEU A 1 108 ? -6.078 -6.798 15.692 1.00 92.25 108 LEU A O 1
ATOM 919 N N . LYS A 1 109 ? -5.608 -8.953 16.040 1.00 94.94 109 LYS A N 1
ATOM 920 C CA . LYS A 1 109 ? -6.079 -8.934 17.432 1.00 94.94 109 LYS A CA 1
ATOM 921 C C . LYS A 1 109 ? -5.235 -7.998 18.289 1.00 94.94 109 LYS A C 1
ATOM 923 O O . LYS A 1 109 ? -5.792 -7.294 19.130 1.00 94.94 109 LYS A O 1
ATOM 928 N N . GLU A 1 110 ? -3.919 -8.017 18.101 1.00 91.62 110 GLU A N 1
ATOM 929 C CA . GLU A 1 110 ? -2.994 -7.166 18.850 1.00 91.62 110 GLU A CA 1
ATOM 930 C C . GLU A 1 110 ? -3.221 -5.688 18.514 1.00 91.62 110 GLU A C 1
ATOM 932 O O . GLU A 1 110 ? -3.367 -4.864 19.422 1.00 91.62 110 GLU A O 1
ATOM 937 N N . ASP A 1 111 ? -3.376 -5.378 17.22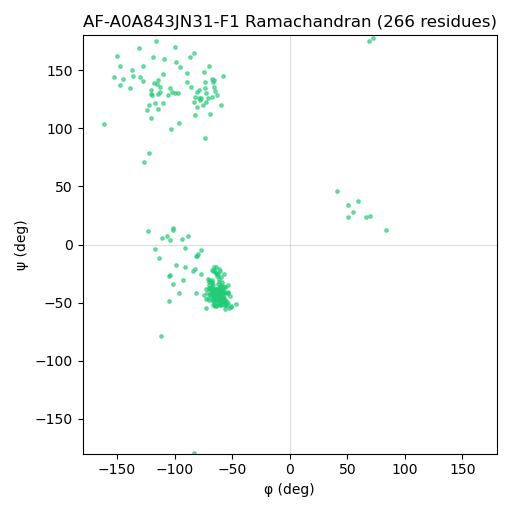4 1.00 90.94 111 ASP A N 1
ATOM 938 C CA . ASP A 1 111 ? -3.666 -4.026 16.743 1.00 90.94 111 ASP A CA 1
ATOM 939 C C . ASP A 1 111 ? -4.992 -3.486 17.296 1.00 90.94 111 ASP A C 1
ATOM 941 O O . ASP A 1 111 ? -5.041 -2.365 17.810 1.00 90.94 111 ASP A O 1
ATOM 945 N N . GLU A 1 112 ? -6.071 -4.278 17.250 1.00 96.12 112 GLU A N 1
ATOM 946 C CA . GLU A 1 112 ? -7.368 -3.835 17.775 1.00 96.12 112 GLU A CA 1
ATOM 947 C C . GLU A 1 112 ? -7.356 -3.669 19.298 1.00 96.12 112 GLU A C 1
ATOM 949 O O . GLU A 1 112 ? -8.039 -2.789 19.834 1.00 96.12 112 GLU A O 1
ATOM 954 N N . LEU A 1 113 ? -6.575 -4.481 20.019 1.00 96.81 113 LEU A N 1
ATOM 955 C CA . LEU A 1 113 ? -6.412 -4.318 21.460 1.00 96.81 113 LEU A CA 1
ATOM 956 C C . LEU A 1 113 ? -5.699 -2.999 21.771 1.00 96.81 113 LEU A C 1
ATOM 958 O O . LEU A 1 113 ? -6.192 -2.224 22.593 1.00 96.81 113 LEU A O 1
ATOM 962 N N . LEU A 1 114 ? -4.593 -2.698 21.088 1.00 94.56 114 LEU A N 1
ATOM 963 C CA . LEU A 1 114 ? -3.865 -1.446 21.287 1.00 94.56 114 LEU A CA 1
ATOM 964 C C . LEU A 1 114 ? -4.747 -0.225 20.984 1.00 94.56 114 LEU A C 1
ATOM 966 O O . LEU A 1 114 ? -4.812 0.703 21.796 1.00 94.56 114 LEU A O 1
ATOM 970 N N . LYS A 1 115 ? -5.490 -0.253 19.870 1.00 95.75 115 LYS A N 1
ATOM 971 C CA . LYS A 1 115 ? -6.437 0.816 19.515 1.00 95.75 115 LYS A CA 1
ATOM 972 C C . LYS A 1 115 ? -7.526 0.982 20.568 1.00 95.75 115 LYS A C 1
ATOM 974 O O . LYS A 1 115 ? -7.831 2.109 20.947 1.00 95.75 115 LYS A O 1
ATOM 979 N N . SER A 1 116 ? -8.082 -0.113 21.092 1.00 98.06 116 SER A N 1
ATOM 980 C CA . SER A 1 116 ? -9.117 -0.039 22.133 1.00 98.06 116 SER A CA 1
ATOM 981 C C . SER A 1 116 ? -8.626 0.678 23.398 1.00 98.06 116 SER A C 1
ATOM 983 O O . SER A 1 116 ? -9.340 1.515 23.954 1.00 98.06 116 SER A O 1
ATOM 985 N N . ILE A 1 117 ? -7.372 0.432 23.796 1.00 97.81 117 ILE A N 1
ATOM 986 C CA . ILE A 1 117 ? -6.730 1.097 24.935 1.00 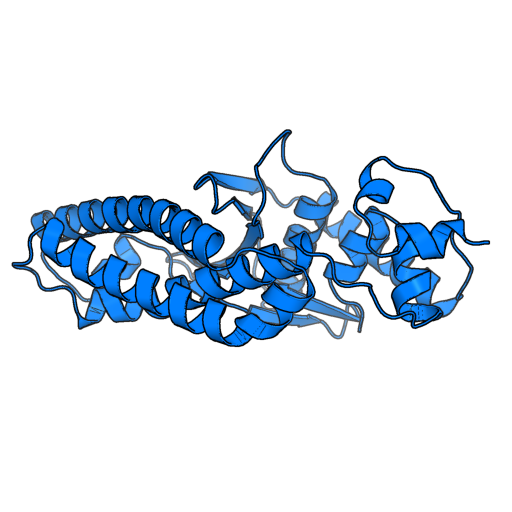97.81 117 ILE A CA 1
ATOM 987 C C . ILE A 1 117 ? -6.553 2.594 24.647 1.00 97.81 117 ILE A C 1
ATOM 989 O O . ILE A 1 117 ? -6.877 3.425 25.497 1.00 97.81 117 ILE A O 1
ATOM 993 N N . GLN A 1 118 ? -6.069 2.953 23.452 1.00 96.88 118 GLN A N 1
ATOM 994 C CA . GLN A 1 118 ? -5.891 4.351 23.035 1.00 96.88 118 GLN A CA 1
ATOM 995 C C . GLN A 1 118 ? -7.220 5.118 23.031 1.00 96.88 118 GLN A C 1
ATOM 997 O O . GLN A 1 118 ? -7.297 6.217 23.584 1.00 96.88 118 GLN A O 1
ATOM 1002 N N . ILE A 1 119 ? -8.274 4.512 22.477 1.00 97.19 119 ILE A N 1
ATOM 1003 C CA . IL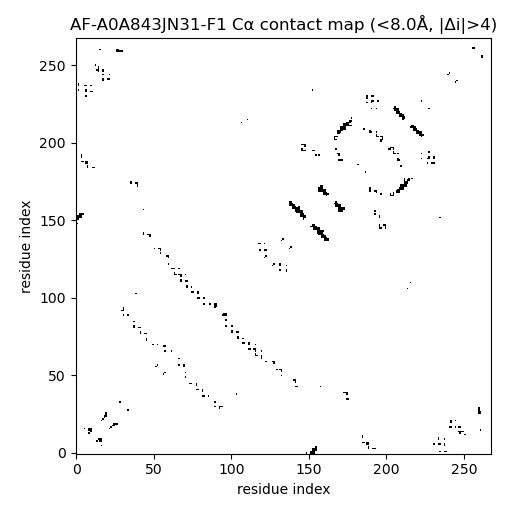E A 1 119 ? -9.619 5.091 22.407 1.00 97.19 119 ILE A CA 1
ATOM 1004 C C . ILE A 1 119 ? -10.185 5.314 23.810 1.00 97.19 119 ILE A C 1
ATOM 1006 O O . ILE A 1 119 ? -10.584 6.434 24.126 1.00 97.19 119 ILE A O 1
ATOM 1010 N N . LYS A 1 120 ? -10.172 4.295 24.685 1.00 97.31 120 LYS A N 1
ATOM 1011 C CA . LYS A 1 120 ? -10.680 4.448 26.059 1.00 97.31 120 LYS A CA 1
ATOM 1012 C C . LYS A 1 120 ? -9.898 5.506 26.827 1.00 97.31 120 LYS A C 1
ATOM 1014 O O . LYS A 1 120 ? -10.501 6.328 27.512 1.00 97.31 120 LYS A O 1
ATOM 1019 N N . LYS A 1 121 ? -8.568 5.519 26.695 1.00 96.56 121 LYS A N 1
ATOM 1020 C CA . LYS A 1 121 ? -7.720 6.523 27.344 1.00 96.56 121 LYS A CA 1
ATOM 1021 C C . LYS A 1 121 ? -8.104 7.933 26.901 1.00 96.56 121 LYS A C 1
ATOM 1023 O O . LYS A 1 121 ? -8.278 8.797 27.754 1.00 96.56 121 LYS A O 1
ATOM 1028 N N . TYR A 1 122 ? -8.284 8.161 25.603 1.00 96.00 122 TYR A N 1
ATOM 1029 C CA . TYR A 1 122 ? -8.734 9.456 25.098 1.00 96.00 122 TYR A CA 1
ATOM 1030 C C . TYR A 1 122 ? -10.109 9.840 25.657 1.00 96.00 122 TYR A C 1
ATOM 1032 O O . TYR A 1 122 ? -10.249 10.919 26.231 1.00 96.00 122 TYR A O 1
ATOM 1040 N N . ILE A 1 123 ? -11.096 8.943 25.551 1.00 96.19 123 ILE A N 1
ATOM 1041 C CA . ILE A 1 123 ? -12.466 9.184 26.026 1.00 96.19 123 ILE A CA 1
ATOM 1042 C C . ILE A 1 123 ? -12.470 9.502 27.527 1.00 96.19 123 ILE A C 1
ATOM 1044 O O . ILE A 1 123 ? -13.150 10.425 27.952 1.00 96.19 123 ILE A O 1
ATOM 1048 N N . SER A 1 124 ? -11.656 8.817 28.333 1.00 95.00 124 SER A N 1
ATOM 1049 C CA . SER A 1 124 ? -11.581 9.078 29.777 1.00 95.00 124 SER A CA 1
ATOM 1050 C C . SER A 1 124 ? -11.072 10.480 30.140 1.00 95.00 124 SER A C 1
ATOM 1052 O O . SER A 1 124 ? -11.385 10.980 31.217 1.00 95.00 124 SER A O 1
ATOM 1054 N N . ILE A 1 125 ? -10.284 11.111 29.261 1.00 94.88 125 ILE A N 1
ATOM 1055 C CA . ILE A 1 125 ? -9.667 12.423 29.503 1.00 94.88 125 ILE A CA 1
ATOM 1056 C C . ILE A 1 125 ? -10.513 13.551 28.900 1.00 94.88 125 ILE A C 1
ATOM 1058 O O . ILE A 1 125 ? -10.664 14.602 29.518 1.00 94.88 125 ILE A O 1
ATOM 1062 N N . TYR A 1 126 ? -11.042 13.346 27.693 1.00 94.19 126 TYR A N 1
ATOM 1063 C CA . TYR A 1 126 ? -11.662 14.401 26.881 1.00 94.19 126 TYR A CA 1
ATOM 1064 C C . TYR A 1 126 ? -13.153 14.182 26.602 1.00 94.19 126 TYR A C 1
ATOM 1066 O O . TYR A 1 126 ? -13.781 15.023 25.957 1.00 94.19 126 TYR A O 1
ATOM 1074 N N . GLY A 1 127 ? -13.708 13.054 27.042 1.00 92.88 127 GLY A N 1
ATOM 1075 C CA . GLY A 1 127 ? -15.014 12.569 26.616 1.00 92.88 127 GLY A CA 1
ATOM 1076 C C . GLY A 1 127 ? -15.033 12.121 25.153 1.00 92.88 127 GLY A C 1
ATOM 1077 O O . GLY A 1 127 ? -14.053 12.259 24.407 1.00 92.88 127 GLY A O 1
ATOM 1078 N N . LYS A 1 128 ? -16.167 11.571 24.712 1.00 91.38 128 LYS A N 1
ATOM 1079 C CA . LYS A 1 128 ? -16.370 11.269 23.287 1.00 91.38 128 LYS A CA 1
ATOM 1080 C C . LYS A 1 128 ? -16.774 12.546 22.544 1.00 91.38 128 LYS A C 1
ATOM 1082 O O . LYS A 1 128 ? -17.835 13.108 22.788 1.00 91.38 128 LYS A O 1
ATOM 1087 N N . ASN A 1 129 ? -15.960 12.969 21.579 1.00 90.88 129 ASN A N 1
ATOM 1088 C CA . ASN A 1 129 ? -16.249 14.115 20.715 1.00 90.88 129 ASN A CA 1
ATOM 1089 C C . ASN A 1 129 ? -16.047 13.771 19.229 1.00 90.88 129 ASN A C 1
ATOM 1091 O O . ASN A 1 129 ? -15.502 12.720 18.889 1.00 90.88 129 ASN A O 1
ATOM 1095 N N . GLU A 1 130 ? -16.491 14.662 18.341 1.00 86.38 130 GLU A N 1
ATOM 1096 C CA . GLU A 1 130 ? -16.388 14.495 16.881 1.00 86.38 130 GLU A CA 1
ATOM 1097 C C . GLU A 1 130 ? -14.942 14.394 16.368 1.00 86.38 130 GLU A C 1
ATOM 1099 O O . GLU A 1 130 ? -14.699 13.823 15.310 1.00 86.38 130 GLU A O 1
ATOM 1104 N N . ASN A 1 131 ? -13.971 14.879 17.145 1.00 86.06 131 ASN A N 1
ATOM 1105 C CA . ASN A 1 131 ? -12.550 14.837 16.815 1.00 86.06 131 ASN A CA 1
ATOM 1106 C C . ASN A 1 131 ? -11.830 13.612 17.404 1.00 86.06 131 ASN A C 1
ATOM 1108 O O . ASN A 1 131 ? -10.613 13.512 17.254 1.00 86.06 131 ASN A O 1
ATOM 1112 N N . LEU A 1 132 ? -12.537 12.676 18.060 1.00 90.38 132 LEU A N 1
ATOM 1113 C CA . LEU A 1 132 ? -11.957 11.470 18.676 1.00 90.38 132 LEU A CA 1
ATOM 1114 C C . LEU A 1 132 ? -10.989 10.757 17.727 1.00 90.38 132 LEU A C 1
ATOM 1116 O O . LEU A 1 132 ? -9.856 10.461 18.101 1.00 90.38 132 LEU A O 1
ATOM 1120 N N . TYR A 1 133 ? -11.441 10.491 16.500 1.00 91.62 133 TYR A N 1
ATOM 1121 C CA . TYR A 1 133 ? -10.635 9.784 15.515 1.00 91.62 133 TYR A CA 1
ATOM 1122 C C . TYR A 1 133 ? -9.421 10.617 15.089 1.00 91.62 133 TYR A C 1
ATOM 1124 O O . TYR A 1 133 ? -8.300 10.140 15.211 1.00 91.62 133 TYR A O 1
ATOM 1132 N N . ASN A 1 134 ? -9.627 11.873 14.681 1.00 89.50 134 ASN A N 1
ATOM 1133 C CA . ASN A 1 134 ? -8.564 12.755 14.175 1.00 89.50 134 ASN A CA 1
ATOM 1134 C C . ASN A 1 134 ? -7.494 13.101 15.226 1.00 89.50 134 ASN A C 1
ATOM 1136 O O . ASN A 1 134 ? -6.365 13.435 14.877 1.00 89.50 134 ASN A O 1
ATOM 1140 N N . ASN A 1 135 ? -7.839 13.037 16.513 1.00 89.50 135 ASN A N 1
ATOM 1141 C CA . ASN A 1 135 ? -6.893 13.272 17.603 1.00 89.50 135 ASN A CA 1
ATOM 1142 C C . ASN A 1 135 ? -6.046 12.041 17.950 1.00 89.50 135 ASN A C 1
ATOM 1144 O O . ASN A 1 135 ? -4.997 12.179 18.577 1.00 89.50 135 ASN A O 1
ATOM 1148 N N . LEU A 1 136 ? -6.507 10.843 17.586 1.00 89.75 136 LEU A N 1
ATOM 1149 C CA . LEU A 1 136 ? -5.802 9.586 17.841 1.00 89.75 136 LEU A CA 1
ATOM 1150 C C . LEU A 1 136 ? -5.076 9.060 16.606 1.00 89.75 136 LEU A C 1
ATOM 1152 O O . LEU A 1 136 ? -4.020 8.441 16.723 1.00 89.75 136 LEU A O 1
ATOM 1156 N N . PHE A 1 137 ? -5.647 9.295 15.432 1.00 91.12 137 PHE A N 1
ATOM 1157 C CA . PHE A 1 137 ? -5.221 8.724 14.170 1.00 91.12 137 PHE A CA 1
ATOM 1158 C C . PHE A 1 137 ? -5.210 9.807 13.099 1.00 91.12 137 PHE A C 1
ATOM 1160 O O . PHE A 1 137 ? -6.078 10.678 13.060 1.00 91.12 137 PHE A O 1
ATOM 1167 N N . LEU A 1 138 ? -4.250 9.716 12.181 1.00 89.12 138 LEU A N 1
ATOM 1168 C CA . LEU A 1 138 ? -4.267 10.558 10.995 1.00 89.12 138 LEU A CA 1
ATOM 1169 C C . LEU A 1 138 ? -5.467 10.185 10.122 1.00 89.12 138 LEU A C 1
ATOM 1171 O O . LEU A 1 138 ? -5.813 9.002 9.957 1.00 89.12 138 LEU A O 1
ATOM 1175 N N . MET A 1 139 ? -6.089 11.209 9.538 1.00 90.75 139 MET A N 1
ATOM 1176 C CA . MET A 1 139 ? -6.999 10.984 8.427 1.00 90.75 139 MET A CA 1
ATOM 1177 C C . MET A 1 139 ? -6.240 10.274 7.313 1.00 90.75 139 MET A C 1
ATOM 1179 O O . MET A 1 139 ? -5.042 10.492 7.123 1.00 90.75 139 MET A O 1
ATOM 1183 N N . LYS A 1 140 ? -6.936 9.387 6.603 1.00 93.19 140 LYS A N 1
ATOM 1184 C CA . LYS A 1 140 ? -6.327 8.564 5.569 1.00 93.19 140 LYS A CA 1
ATOM 1185 C C . LYS A 1 140 ? -7.323 8.156 4.503 1.00 93.19 140 LYS A C 1
ATOM 1187 O O . LYS A 1 140 ? -8.463 7.839 4.837 1.00 93.19 140 LYS A O 1
ATOM 1192 N N . ASP A 1 141 ? -6.843 8.085 3.268 1.00 93.19 141 ASP A N 1
ATOM 1193 C CA . ASP A 1 141 ? -7.536 7.401 2.179 1.00 93.19 141 ASP A CA 1
ATOM 1194 C C . ASP A 1 141 ? -6.725 6.190 1.732 1.00 93.19 141 ASP A C 1
ATOM 1196 O O . ASP A 1 141 ? -5.494 6.228 1.671 1.00 93.19 141 ASP A O 1
ATOM 1200 N N . MET A 1 142 ? -7.436 5.112 1.413 1.00 94.62 142 MET A N 1
ATOM 1201 C CA . MET A 1 142 ? -6.852 3.900 0.848 1.00 94.62 142 MET A CA 1
ATOM 1202 C C . MET A 1 142 ? -6.970 3.927 -0.676 1.00 94.62 142 MET A C 1
ATOM 1204 O O . MET A 1 142 ? -7.915 4.498 -1.219 1.00 94.62 142 MET A O 1
ATOM 1208 N N . GLU A 1 143 ? -6.056 3.251 -1.369 1.00 93.88 143 GLU A N 1
ATOM 1209 C CA . GLU A 1 143 ? -6.121 3.053 -2.822 1.00 93.88 143 GLU A CA 1
ATOM 1210 C C . GLU A 1 143 ? -6.136 4.367 -3.643 1.00 93.88 143 GLU A C 1
ATOM 1212 O O . GLU A 1 143 ? -6.800 4.457 -4.680 1.00 93.88 143 GLU A O 1
ATOM 1217 N N . TYR A 1 144 ? -5.382 5.384 -3.212 1.00 95.69 144 TYR A N 1
ATOM 1218 C CA . TYR A 1 144 ? -5.370 6.713 -3.829 1.00 95.69 144 TYR A CA 1
ATOM 1219 C C . TYR A 1 144 ? -4.712 6.698 -5.217 1.00 95.69 144 TYR A C 1
ATOM 1221 O O . TYR A 1 144 ? -3.503 6.497 -5.359 1.00 95.69 144 TYR A O 1
ATOM 1229 N N . GLN A 1 145 ? -5.503 6.928 -6.266 1.00 97.06 145 GLN A N 1
ATOM 1230 C CA . GLN A 1 145 ? -5.012 6.971 -7.644 1.00 97.06 145 GLN A CA 1
ATOM 1231 C C . GLN A 1 145 ? -4.484 8.356 -8.007 1.00 97.06 145 GLN A C 1
ATOM 1233 O O . GLN A 1 145 ? -5.133 9.371 -7.758 1.00 97.06 145 GLN A O 1
ATOM 1238 N N . ILE A 1 146 ? -3.323 8.387 -8.658 1.00 97.62 146 ILE A N 1
ATOM 1239 C CA . ILE A 1 146 ? -2.711 9.624 -9.134 1.00 97.62 146 ILE A CA 1
ATOM 1240 C C . ILE A 1 146 ? -1.980 9.397 -10.460 1.00 97.62 146 ILE A C 1
ATOM 1242 O O . ILE A 1 146 ? -1.383 8.346 -10.712 1.00 97.62 146 ILE A O 1
ATOM 1246 N N . SER A 1 147 ? -2.050 10.379 -11.350 1.00 98.00 147 SER A N 1
ATOM 1247 C CA . SER A 1 147 ? -1.433 10.314 -12.673 1.00 98.00 147 SER A CA 1
ATOM 1248 C C . SER A 1 147 ? -0.987 11.692 -13.111 1.00 98.00 147 SER A C 1
ATOM 1250 O O . SER A 1 147 ? -1.766 12.630 -12.989 1.00 98.00 147 SER A O 1
ATOM 1252 N N . SER A 1 148 ? 0.206 11.774 -13.690 1.00 98.12 148 SER A N 1
ATOM 1253 C CA . SER A 1 148 ? 0.714 12.986 -14.316 1.00 98.12 148 SER A CA 1
ATOM 1254 C C . SER A 1 148 ? 0.883 12.784 -15.813 1.00 98.12 148 SER A C 1
ATOM 1256 O O . SER A 1 148 ? 1.698 11.968 -16.258 1.00 98.12 148 SER A O 1
ATOM 1258 N N . ASN A 1 149 ? 0.119 13.545 -16.599 1.00 97.00 149 ASN A N 1
ATOM 1259 C CA . ASN A 1 149 ? 0.216 13.521 -18.060 1.00 97.00 149 ASN A CA 1
ATOM 1260 C C . ASN A 1 149 ? 1.555 14.089 -18.548 1.00 97.00 149 ASN A C 1
ATOM 1262 O O . ASN A 1 149 ? 2.116 13.557 -19.501 1.00 97.00 149 ASN A O 1
ATOM 1266 N N . GLU A 1 150 ? 2.079 15.119 -17.874 1.00 96.25 150 GLU A N 1
ATOM 1267 C CA . GLU A 1 150 ? 3.384 15.731 -18.171 1.00 96.25 150 GLU A CA 1
ATOM 1268 C C . GLU A 1 150 ? 4.512 14.698 -18.061 1.00 96.25 150 GLU A C 1
ATOM 1270 O O . GLU A 1 150 ? 5.322 14.547 -18.974 1.00 96.25 150 GLU A O 1
ATOM 1275 N N . LEU A 1 151 ? 4.536 13.936 -16.963 1.00 97.12 151 LEU A N 1
ATOM 1276 C CA . LEU A 1 151 ? 5.546 12.896 -16.757 1.00 97.12 151 LEU A CA 1
ATOM 1277 C C . LEU A 1 151 ? 5.266 11.630 -17.582 1.00 97.12 151 LEU A C 1
ATOM 1279 O O . LEU A 1 151 ? 6.185 10.864 -17.888 1.00 97.12 151 LEU A O 1
ATOM 1283 N N . GLY A 1 152 ? 3.999 11.384 -17.927 1.00 97.88 152 GLY A N 1
ATOM 1284 C CA . GLY A 1 152 ? 3.532 10.112 -18.472 1.00 97.88 152 GLY A CA 1
ATOM 1285 C C . GLY A 1 152 ? 3.551 8.976 -17.441 1.00 97.88 152 GLY A C 1
ATOM 1286 O O . GLY A 1 152 ? 3.643 7.807 -17.829 1.00 97.88 152 GLY A O 1
ATOM 1287 N N . LEU A 1 153 ? 3.480 9.314 -16.148 1.00 98.56 153 LEU A N 1
ATOM 1288 C CA . LEU A 1 153 ? 3.621 8.411 -15.002 1.00 98.56 153 LEU A CA 1
ATOM 1289 C C . LEU A 1 153 ? 2.305 8.328 -14.214 1.00 98.56 153 LEU A C 1
ATOM 1291 O O . LEU A 1 153 ? 1.652 9.339 -13.969 1.00 98.56 153 LEU A O 1
ATOM 1295 N N . THR A 1 154 ? 1.920 7.129 -13.785 1.00 98.56 154 THR A N 1
ATOM 1296 C CA . THR A 1 154 ? 0.734 6.896 -12.951 1.00 98.56 154 THR A CA 1
ATOM 1297 C C . THR A 1 154 ? 1.021 5.905 -11.830 1.00 98.56 154 THR A C 1
ATOM 1299 O O . THR A 1 154 ? 1.869 5.024 -11.956 1.00 98.56 154 THR A O 1
ATOM 1302 N N . GLY A 1 155 ? 0.323 6.045 -10.712 1.00 97.25 155 GLY A N 1
ATOM 1303 C CA . GLY A 1 155 ? 0.472 5.188 -9.551 1.00 97.25 155 GLY A CA 1
ATOM 1304 C C . GLY A 1 155 ? -0.824 5.062 -8.765 1.00 97.25 155 GLY A C 1
ATOM 1305 O O . GLY A 1 155 ? -1.745 5.868 -8.895 1.00 97.25 155 GLY A O 1
ATOM 1306 N N . LYS A 1 156 ? -0.866 4.028 -7.931 1.00 97.19 156 LYS A N 1
ATOM 1307 C CA . LYS A 1 156 ? -1.886 3.828 -6.910 1.00 97.19 156 LYS A CA 1
ATOM 1308 C C . LYS A 1 156 ? -1.150 3.782 -5.578 1.00 97.19 156 LYS A C 1
ATOM 1310 O O . LYS A 1 156 ? -0.398 2.843 -5.343 1.00 97.19 156 LYS A O 1
ATOM 1315 N N . ILE A 1 157 ? -1.315 4.821 -4.773 1.00 97.06 157 ILE A N 1
ATOM 1316 C CA . ILE A 1 157 ? -0.738 4.904 -3.435 1.00 97.06 157 ILE A CA 1
ATOM 1317 C C . ILE A 1 157 ? -1.622 4.058 -2.524 1.00 97.06 157 ILE A C 1
ATOM 1319 O O . ILE A 1 157 ? -2.838 4.253 -2.491 1.00 97.06 157 ILE A O 1
ATOM 1323 N N . ASP A 1 158 ? -1.027 3.109 -1.811 1.00 95.31 158 ASP A N 1
ATOM 1324 C CA . ASP A 1 158 ? -1.784 2.185 -0.970 1.00 95.31 158 ASP A CA 1
ATOM 1325 C C . ASP A 1 158 ? -2.562 2.914 0.124 1.00 95.31 158 ASP A C 1
ATOM 1327 O O . ASP A 1 158 ? -3.761 2.690 0.290 1.00 95.31 158 ASP A O 1
ATOM 1331 N N . LYS A 1 159 ? -1.882 3.822 0.829 1.00 95.94 159 LYS A N 1
ATOM 1332 C CA . LYS A 1 159 ? -2.469 4.705 1.829 1.00 95.94 159 LYS A CA 1
ATOM 1333 C C . LYS A 1 159 ? -1.876 6.105 1.702 1.00 95.94 159 LYS A C 1
ATOM 1335 O O . LYS A 1 159 ? -0.662 6.265 1.596 1.00 95.94 159 LYS A O 1
ATOM 1340 N N . ILE A 1 160 ? -2.727 7.121 1.746 1.00 95.94 160 ILE A N 1
ATOM 1341 C CA . ILE A 1 160 ? -2.313 8.518 1.897 1.00 95.94 160 ILE A CA 1
ATOM 1342 C C . ILE A 1 160 ? -2.791 9.014 3.254 1.00 95.94 160 ILE A C 1
ATOM 1344 O O . ILE A 1 160 ? -3.938 8.771 3.617 1.00 95.94 160 ILE A O 1
ATOM 1348 N N . GLU A 1 161 ? -1.912 9.652 4.018 1.00 95.06 161 GLU A N 1
ATOM 1349 C CA . GLU A 1 161 ? -2.248 10.241 5.314 1.00 95.06 161 GLU A CA 1
ATOM 1350 C C . GLU A 1 161 ? -2.225 11.764 5.251 1.00 95.06 161 GLU A C 1
ATOM 1352 O O . GLU A 1 161 ? -1.423 12.346 4.520 1.00 95.06 161 GLU A O 1
ATOM 1357 N N . TYR A 1 162 ? -3.105 12.379 6.036 1.00 92.00 162 TYR A N 1
ATOM 1358 C CA . TYR A 1 162 ? -3.288 13.821 6.129 1.00 92.00 162 TYR A CA 1
ATOM 1359 C C . TYR A 1 162 ? -2.897 14.278 7.531 1.00 92.00 162 TYR A C 1
ATOM 1361 O O . TYR A 1 162 ? -3.384 13.707 8.514 1.00 92.00 162 TYR A O 1
ATOM 1369 N N . ASP A 1 163 ? -2.054 15.303 7.637 1.00 85.81 163 ASP A N 1
ATOM 1370 C CA . ASP A 1 163 ? -1.897 16.021 8.905 1.00 85.81 163 ASP A CA 1
ATOM 1371 C C . ASP A 1 163 ? -2.992 17.087 9.101 1.00 85.81 163 ASP A C 1
ATOM 1373 O O . ASP A 1 163 ? -3.902 17.245 8.283 1.00 85.81 163 ASP A O 1
ATOM 1377 N N . GLN A 1 164 ? -2.918 17.808 10.222 1.00 80.12 164 GLN A N 1
ATOM 1378 C CA . GLN A 1 164 ? -3.880 18.857 10.577 1.00 80.12 164 GLN A CA 1
ATOM 1379 C C . GLN A 1 164 ? -3.808 20.081 9.650 1.00 80.12 164 GLN A C 1
ATOM 1381 O O . GLN A 1 164 ? -4.795 20.807 9.539 1.00 80.12 164 GLN A O 1
ATOM 1386 N N . ASP A 1 165 ? -2.678 20.279 8.968 1.00 82.94 165 ASP A N 1
ATOM 1387 C CA . ASP A 1 165 ? -2.449 21.375 8.025 1.00 82.94 1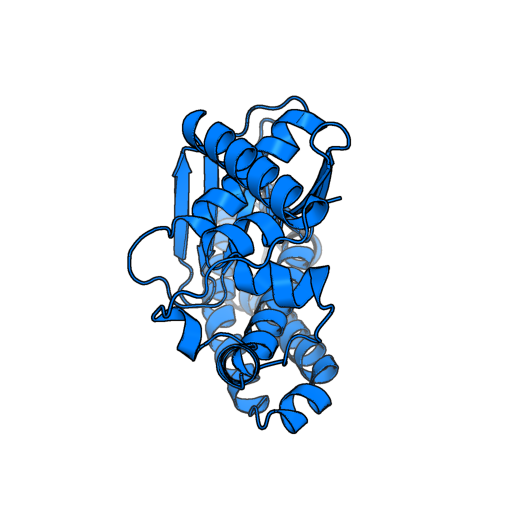65 ASP A CA 1
ATOM 1388 C C . ASP A 1 165 ? -2.837 20.987 6.583 1.00 82.94 165 ASP A C 1
ATOM 1390 O O . ASP A 1 165 ? -2.795 21.816 5.672 1.00 82.94 165 ASP A O 1
ATOM 1394 N N . GLY A 1 166 ? -3.251 19.733 6.365 1.00 81.75 166 GLY A N 1
ATOM 1395 C CA . GLY A 1 166 ? -3.646 19.196 5.066 1.00 81.75 166 GLY A CA 1
ATOM 1396 C C . GLY A 1 166 ? -2.480 18.709 4.200 1.00 81.75 166 GLY A C 1
ATOM 1397 O O . GLY A 1 166 ? -2.689 18.434 3.015 1.00 81.75 166 GLY A O 1
ATOM 1398 N N . ASN A 1 167 ? -1.271 18.575 4.755 1.00 87.62 167 ASN A N 1
ATOM 1399 C CA . ASN A 1 167 ? -0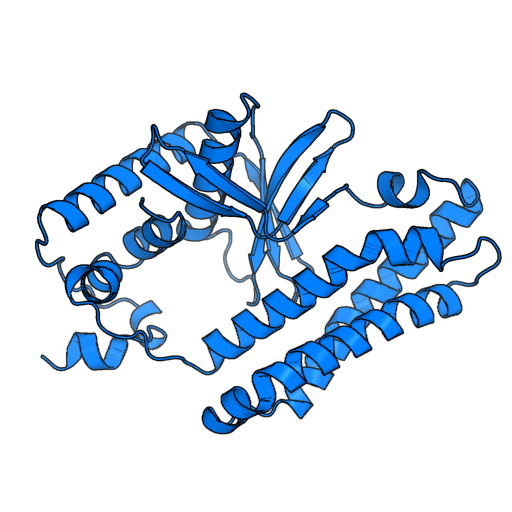.147 17.973 4.042 1.00 87.62 167 ASN A CA 1
ATOM 1400 C C . ASN A 1 167 ? -0.403 16.482 3.820 1.00 87.62 167 ASN A C 1
ATOM 1402 O O . ASN A 1 167 ? -0.941 15.788 4.685 1.00 87.62 167 ASN A O 1
ATOM 1406 N N . LEU A 1 168 ? 0.016 15.991 2.652 1.00 93.88 168 LEU A N 1
ATOM 1407 C CA . LEU A 1 168 ? -0.195 14.609 2.236 1.00 93.88 168 LEU A CA 1
ATOM 1408 C C . LEU A 1 168 ? 1.079 13.792 2.365 1.00 93.88 168 LEU A C 1
ATOM 1410 O O . LEU A 1 168 ? 2.137 14.185 1.872 1.00 93.88 168 LEU A O 1
ATOM 1414 N N . TYR A 1 169 ? 0.934 12.598 2.924 1.00 95.50 169 TYR A N 1
ATOM 1415 C CA . TYR A 1 169 ? 2.035 11.675 3.127 1.00 95.50 169 TYR A CA 1
ATOM 1416 C C . TYR A 1 169 ? 1.750 10.324 2.473 1.00 95.50 169 TYR A C 1
ATOM 1418 O O . TYR A 1 169 ? 0.819 9.628 2.890 1.00 95.50 169 TYR A O 1
ATOM 1426 N N . PRO A 1 170 ? 2.537 9.916 1.461 1.00 97.62 170 PRO A N 1
ATOM 1427 C CA . PRO A 1 170 ? 2.396 8.602 0.862 1.00 97.62 170 PRO A CA 1
ATOM 1428 C C . PRO A 1 170 ? 2.923 7.523 1.813 1.00 97.62 170 PRO A C 1
ATOM 1430 O O . PRO A 1 170 ? 4.051 7.598 2.315 1.00 97.62 170 PRO A O 1
ATOM 1433 N N . VAL A 1 171 ? 2.110 6.490 2.014 1.00 96.44 171 VAL A N 1
ATOM 1434 C CA . VAL A 1 171 ? 2.440 5.306 2.803 1.00 96.44 171 VAL A CA 1
ATOM 1435 C C . VAL A 1 171 ? 2.302 4.069 1.921 1.00 96.44 171 VAL A C 1
ATOM 1437 O O . VAL A 1 171 ? 1.232 3.776 1.389 1.00 96.44 171 VAL A O 1
ATOM 1440 N N . GLU A 1 172 ? 3.403 3.341 1.766 1.00 95.38 172 GLU A N 1
ATOM 1441 C CA . GLU A 1 172 ? 3.443 2.072 1.041 1.00 95.38 172 GLU A CA 1
ATOM 1442 C C . GLU A 1 172 ? 3.340 0.905 2.028 1.00 95.38 172 GLU A C 1
ATOM 1444 O O . GLU A 1 172 ? 4.080 0.839 3.017 1.00 95.38 172 GLU A O 1
ATOM 1449 N N . LEU A 1 173 ? 2.439 -0.033 1.741 1.00 92.44 173 LEU A N 1
ATOM 1450 C CA . LEU A 1 173 ? 2.110 -1.128 2.644 1.00 92.44 173 LEU A CA 1
ATOM 1451 C C . LEU A 1 173 ? 2.845 -2.400 2.231 1.00 92.44 173 LEU A C 1
ATOM 1453 O O . LEU A 1 173 ? 2.814 -2.819 1.074 1.00 92.44 173 LEU A O 1
ATOM 1457 N N . LYS A 1 174 ? 3.513 -3.050 3.183 1.00 89.31 174 LYS A N 1
ATOM 1458 C CA . LYS A 1 174 ? 4.320 -4.249 2.952 1.00 89.31 174 LYS A CA 1
ATOM 1459 C C . LYS A 1 174 ? 3.808 -5.422 3.781 1.00 89.31 174 LYS A C 1
ATOM 1461 O O . LYS A 1 174 ? 3.587 -5.327 4.984 1.00 89.31 174 LYS A O 1
ATOM 1466 N N . THR A 1 175 ? 3.673 -6.564 3.113 1.00 79.94 175 THR A N 1
ATOM 1467 C CA . THR A 1 175 ? 3.152 -7.819 3.680 1.00 79.94 175 THR A CA 1
ATOM 1468 C C . THR A 1 175 ? 4.249 -8.822 4.035 1.00 79.94 175 THR A C 1
ATOM 1470 O O . THR A 1 175 ? 3.959 -10.001 4.166 1.00 79.94 175 THR A O 1
ATOM 1473 N N . GLY A 1 176 ? 5.515 -8.402 4.057 1.00 73.31 176 GLY A N 1
ATOM 1474 C CA . GLY A 1 176 ? 6.648 -9.266 4.398 1.00 73.31 176 GLY A CA 1
ATOM 1475 C C . GLY A 1 176 ? 7.342 -8.802 5.672 1.00 73.31 176 GLY A C 1
ATOM 1476 O O . GLY A 1 176 ? 7.042 -7.735 6.192 1.00 73.31 176 GLY A O 1
ATOM 1477 N N . ILE A 1 177 ? 8.325 -9.567 6.137 1.00 64.44 177 ILE A N 1
ATOM 1478 C CA . ILE A 1 177 ? 9.127 -9.201 7.310 1.00 64.44 177 ILE A CA 1
ATOM 1479 C C . ILE A 1 177 ? 10.183 -8.160 6.910 1.00 64.44 177 ILE A C 1
ATOM 1481 O O . ILE A 1 177 ? 10.893 -8.326 5.908 1.00 64.44 177 ILE A O 1
ATOM 1485 N N . PHE A 1 178 ? 10.309 -7.097 7.703 1.00 71.81 178 PHE A N 1
ATOM 1486 C CA . PHE A 1 178 ? 11.410 -6.147 7.584 1.00 71.81 178 PHE A CA 1
ATOM 1487 C C . PHE A 1 178 ? 12.730 -6.817 7.986 1.00 71.81 178 PHE A C 1
ATOM 1489 O O . PHE A 1 178 ? 12.838 -7.391 9.066 1.00 71.81 178 PHE A O 1
ATOM 1496 N N . THR A 1 179 ? 13.742 -6.757 7.118 1.00 67.00 179 THR A N 1
ATOM 1497 C CA . THR A 1 179 ? 15.054 -7.366 7.388 1.00 67.00 179 THR A CA 1
ATOM 1498 C C . THR A 1 179 ? 16.142 -6.312 7.586 1.00 67.00 179 THR A C 1
ATOM 1500 O O . THR A 1 179 ? 16.509 -6.016 8.716 1.00 67.00 179 THR A O 1
ATOM 1503 N N . ASN A 1 180 ? 16.652 -5.725 6.496 1.00 67.44 180 ASN A N 1
ATOM 1504 C CA . ASN A 1 180 ? 17.889 -4.936 6.484 1.00 67.44 180 ASN A CA 1
ATOM 1505 C C . ASN A 1 180 ? 17.690 -3.543 5.872 1.00 67.44 180 ASN A C 1
ATOM 1507 O O . ASN A 1 180 ? 18.186 -3.261 4.779 1.00 67.44 180 ASN A O 1
ATOM 1511 N N . GLY A 1 181 ? 16.986 -2.661 6.581 1.00 80.25 181 GLY A N 1
ATOM 1512 C CA . GLY A 1 181 ? 16.807 -1.280 6.135 1.00 80.25 181 GLY A CA 1
ATOM 1513 C C . GLY A 1 181 ? 15.851 -1.137 4.950 1.00 80.25 181 GLY A C 1
ATOM 1514 O O . GLY A 1 181 ? 15.306 -2.105 4.420 1.00 80.25 181 GLY A O 1
ATOM 1515 N N . ILE A 1 182 ? 15.627 0.113 4.553 1.00 86.38 182 ILE A N 1
ATOM 1516 C CA . ILE A 1 182 ? 14.751 0.449 3.430 1.00 86.38 182 ILE A CA 1
ATOM 1517 C C . ILE A 1 182 ? 15.456 0.067 2.131 1.00 86.38 182 ILE A C 1
ATOM 1519 O O . ILE A 1 182 ? 16.553 0.555 1.844 1.00 86.38 182 ILE A O 1
ATOM 1523 N N . LYS A 1 183 ? 14.831 -0.789 1.320 1.00 90.25 183 LYS A N 1
ATOM 1524 C CA . LYS A 1 183 ? 15.413 -1.180 0.035 1.00 90.25 183 LYS A CA 1
ATOM 1525 C C . LYS A 1 183 ? 15.272 -0.042 -0.964 1.00 90.25 183 LYS A C 1
ATOM 1527 O O . LYS A 1 183 ? 14.277 0.678 -0.993 1.00 90.25 183 LYS A O 1
ATOM 1532 N N . LYS A 1 184 ? 16.236 0.053 -1.877 1.00 93.25 184 LYS A N 1
ATOM 1533 C CA . LYS A 1 184 ? 16.273 1.109 -2.896 1.00 93.25 184 LYS A CA 1
ATOM 1534 C C . LYS A 1 184 ? 14.986 1.206 -3.730 1.00 93.25 184 LYS A C 1
ATOM 1536 O O . LYS A 1 184 ? 14.498 2.302 -3.962 1.00 93.25 184 LYS A O 1
ATOM 1541 N N . HIS A 1 185 ? 14.404 0.074 -4.134 1.00 93.25 185 HIS A N 1
ATOM 1542 C CA . HIS A 1 185 ? 13.151 0.068 -4.900 1.00 93.25 185 HIS A CA 1
ATOM 1543 C C . HIS A 1 185 ? 11.928 0.477 -4.072 1.00 93.25 185 HIS A C 1
ATOM 1545 O O . HIS A 1 185 ? 11.008 1.057 -4.631 1.00 93.25 185 HIS A O 1
ATOM 1551 N N . GLU A 1 186 ? 11.920 0.214 -2.763 1.00 93.75 186 GLU A N 1
ATOM 1552 C CA . GLU A 1 186 ? 10.854 0.667 -1.859 1.00 93.75 186 GLU A CA 1
ATOM 1553 C C . GLU A 1 186 ? 10.932 2.190 -1.699 1.00 93.75 186 GLU A C 1
ATOM 1555 O O . GLU A 1 186 ? 9.923 2.877 -1.835 1.00 93.75 186 GLU A O 1
ATOM 1560 N N . LYS A 1 187 ? 12.148 2.729 -1.520 1.00 95.88 187 LYS A N 1
ATOM 1561 C CA . LYS A 1 187 ? 12.381 4.178 -1.481 1.00 95.88 187 LYS A CA 1
ATOM 1562 C C . LYS A 1 187 ? 11.975 4.858 -2.794 1.00 95.88 187 LYS A C 1
ATOM 1564 O O . LYS A 1 187 ? 11.251 5.847 -2.759 1.00 95.88 187 LYS A O 1
ATOM 1569 N N . LEU A 1 188 ? 12.392 4.300 -3.937 1.00 97.81 188 LEU A N 1
ATOM 1570 C CA . LEU A 1 188 ? 12.054 4.807 -5.273 1.00 97.81 188 LEU A CA 1
ATOM 1571 C C . LEU A 1 188 ? 10.535 4.862 -5.492 1.00 97.81 188 LEU A C 1
ATOM 1573 O O . LEU A 1 188 ? 10.029 5.828 -6.051 1.00 97.81 188 LEU A O 1
ATOM 1577 N N . GLN A 1 189 ? 9.809 3.836 -5.038 1.00 97.94 189 GLN A N 1
ATOM 1578 C CA . GLN A 1 189 ? 8.353 3.759 -5.163 1.00 97.94 189 GLN A CA 1
ATOM 1579 C C . GLN A 1 189 ? 7.666 4.934 -4.461 1.00 97.94 189 GLN A C 1
ATOM 1581 O O . GLN A 1 189 ? 6.875 5.653 -5.067 1.00 97.94 189 GLN A O 1
ATOM 1586 N N . VAL A 1 190 ? 8.014 5.153 -3.193 1.00 98.12 190 VAL A N 1
ATOM 1587 C CA . VAL A 1 190 ? 7.431 6.222 -2.378 1.00 98.12 190 VAL A CA 1
ATOM 1588 C C . VAL A 1 190 ? 7.872 7.599 -2.882 1.00 98.12 190 VAL A C 1
ATOM 1590 O O . VAL A 1 190 ? 7.048 8.507 -2.950 1.00 98.12 190 VAL A O 1
ATOM 1593 N N . ALA A 1 191 ? 9.128 7.749 -3.316 1.00 98.31 191 ALA A N 1
ATOM 1594 C CA . ALA A 1 191 ? 9.611 8.978 -3.948 1.00 98.31 191 ALA A CA 1
ATOM 1595 C C . ALA A 1 191 ? 8.851 9.298 -5.247 1.00 98.31 191 ALA A C 1
ATOM 1597 O O . ALA A 1 191 ? 8.540 10.457 -5.506 1.00 98.31 191 ALA A O 1
ATOM 1598 N N . ALA A 1 192 ? 8.490 8.285 -6.040 1.00 98.50 192 ALA A N 1
ATOM 1599 C CA . ALA A 1 192 ? 7.689 8.479 -7.244 1.00 98.50 192 ALA A CA 1
ATOM 1600 C C . ALA A 1 192 ? 6.254 8.919 -6.921 1.00 98.50 192 ALA A C 1
ATOM 1602 O O . ALA A 1 192 ? 5.707 9.773 -7.617 1.00 98.50 192 ALA A O 1
ATOM 1603 N N . TYR A 1 193 ? 5.653 8.391 -5.851 1.00 98.44 193 TYR A N 1
ATOM 1604 C CA . TYR A 1 193 ? 4.358 8.877 -5.368 1.00 98.44 193 TYR A CA 1
ATOM 1605 C C . TYR A 1 193 ? 4.427 10.311 -4.851 1.00 98.44 193 TYR A C 1
ATOM 1607 O O . TYR A 1 193 ? 3.555 11.106 -5.186 1.00 98.44 193 TYR A O 1
ATOM 1615 N N . ALA A 1 194 ? 5.470 10.659 -4.094 1.00 98.00 194 ALA A N 1
ATOM 1616 C CA . ALA A 1 194 ? 5.707 12.033 -3.671 1.00 98.00 194 ALA A CA 1
ATOM 1617 C C . ALA A 1 194 ? 5.838 12.966 -4.880 1.00 98.00 194 ALA A C 1
ATOM 1619 O O . ALA A 1 194 ? 5.104 13.940 -4.962 1.00 98.00 194 ALA A O 1
ATOM 1620 N N . LEU A 1 195 ? 6.661 12.619 -5.875 1.00 98.12 195 LEU A N 1
ATOM 1621 C CA . LEU A 1 195 ? 6.803 13.411 -7.099 1.00 98.12 195 LEU A CA 1
ATOM 1622 C C . LEU A 1 195 ? 5.464 13.614 -7.833 1.00 98.12 195 LEU A C 1
ATOM 1624 O O . LEU A 1 195 ? 5.181 14.716 -8.298 1.00 98.12 195 LEU A O 1
ATOM 1628 N N . LEU A 1 196 ? 4.627 12.573 -7.926 1.00 98.19 196 LEU A N 1
ATOM 1629 C CA . LEU A 1 196 ? 3.285 12.684 -8.509 1.00 98.19 196 LEU A CA 1
ATOM 1630 C C . LEU A 1 196 ? 2.383 13.619 -7.693 1.00 98.19 196 LEU A C 1
ATOM 1632 O O . LEU A 1 196 ? 1.680 14.441 -8.276 1.00 98.19 196 LEU A O 1
ATOM 1636 N N . LEU A 1 197 ? 2.405 13.515 -6.362 1.00 97.06 197 LEU A N 1
ATOM 1637 C CA . LEU A 1 197 ? 1.633 14.385 -5.473 1.00 97.06 197 LEU A CA 1
ATOM 1638 C C . LEU A 1 197 ? 2.063 15.846 -5.610 1.00 97.06 197 LEU A C 1
ATOM 1640 O O . LEU A 1 197 ? 1.211 16.714 -5.764 1.00 97.06 197 LEU A O 1
ATOM 1644 N N . GLU A 1 198 ? 3.363 16.121 -5.614 1.00 96.19 198 GLU A N 1
ATOM 1645 C CA . GLU A 1 198 ? 3.882 17.481 -5.767 1.00 96.19 198 GLU A CA 1
ATOM 1646 C C . GLU A 1 198 ? 3.491 18.085 -7.119 1.00 96.19 198 GLU A C 1
ATOM 1648 O O . GLU A 1 198 ? 3.021 19.221 -7.175 1.00 96.19 198 GLU A O 1
ATOM 1653 N N . LYS A 1 199 ? 3.608 17.311 -8.206 1.00 96.31 199 LYS A N 1
ATOM 1654 C CA . LYS A 1 199 ? 3.249 17.768 -9.555 1.00 96.31 199 LYS A CA 1
ATOM 1655 C C . LYS A 1 199 ? 1.756 18.029 -9.727 1.00 96.31 199 LYS A C 1
ATOM 1657 O O . LYS A 1 199 ? 1.386 19.059 -10.279 1.00 96.31 199 LYS A O 1
ATOM 1662 N N . GLU A 1 200 ? 0.905 17.126 -9.249 1.00 96.56 200 GLU A N 1
ATOM 1663 C CA . GLU A 1 200 ? -0.538 17.200 -9.509 1.00 96.56 200 GLU A CA 1
ATOM 1664 C C . GLU A 1 200 ? -1.315 17.988 -8.446 1.00 96.56 200 GLU A C 1
ATOM 1666 O O . GLU A 1 200 ? -2.444 18.410 -8.696 1.00 96.56 200 GLU A O 1
ATOM 1671 N N . LYS A 1 201 ? -0.751 18.173 -7.245 1.00 93.19 201 LYS A N 1
ATOM 1672 C CA . LYS A 1 201 ? -1.404 18.895 -6.138 1.00 93.19 201 LYS A CA 1
ATOM 1673 C C . LYS A 1 201 ? -0.710 20.197 -5.757 1.00 93.19 201 LYS A C 1
ATOM 1675 O O . LYS A 1 201 ? -1.297 20.969 -5.007 1.00 93.19 201 LYS A O 1
ATOM 1680 N N . GLY A 1 202 ? 0.501 20.459 -6.254 1.00 91.94 202 GLY A N 1
ATOM 1681 C CA . GLY A 1 202 ? 1.247 21.681 -5.937 1.00 91.94 202 GLY A CA 1
ATOM 1682 C C . GLY A 1 202 ? 1.668 21.782 -4.467 1.00 91.94 202 GLY A C 1
ATOM 1683 O O . GLY A 1 202 ? 1.855 22.886 -3.962 1.00 91.94 202 GLY A O 1
ATOM 1684 N N . ILE A 1 203 ? 1.779 20.646 -3.777 1.00 91.81 203 ILE A N 1
ATOM 1685 C CA . ILE A 1 203 ? 2.223 20.560 -2.378 1.00 91.81 203 ILE A CA 1
ATOM 1686 C C . ILE A 1 203 ? 3.700 20.162 -2.304 1.00 91.81 203 ILE A C 1
ATOM 1688 O O . ILE A 1 203 ? 4.279 19.759 -3.307 1.00 91.81 203 ILE A O 1
ATOM 1692 N N . ASN A 1 204 ? 4.299 20.240 -1.115 1.00 90.94 204 ASN A N 1
ATOM 1693 C CA . ASN A 1 204 ? 5.622 19.681 -0.831 1.00 90.94 204 ASN A CA 1
ATOM 1694 C C . ASN A 1 204 ? 5.468 18.368 -0.051 1.00 90.94 204 ASN A C 1
ATOM 1696 O O . ASN A 1 204 ? 4.755 18.344 0.951 1.00 90.94 204 ASN A O 1
ATOM 1700 N N . VAL A 1 205 ? 6.152 17.299 -0.467 1.00 95.38 205 VAL A N 1
ATOM 1701 C CA . VAL A 1 205 ? 6.069 15.976 0.176 1.00 95.38 205 VAL A CA 1
ATOM 1702 C C . VAL A 1 205 ? 7.467 15.534 0.632 1.00 95.38 205 VAL A C 1
ATOM 1704 O O . VAL A 1 205 ? 8.119 14.716 -0.020 1.00 95.38 205 VAL A O 1
ATOM 1707 N N . PRO A 1 206 ? 7.967 16.062 1.769 1.00 94.38 206 PRO A N 1
ATOM 1708 C CA . PRO A 1 206 ? 9.336 15.812 2.224 1.00 94.38 206 PRO A CA 1
ATOM 1709 C C . PRO A 1 206 ? 9.513 14.461 2.929 1.00 94.38 206 PRO A C 1
ATOM 1711 O O . PRO A 1 206 ? 10.643 14.073 3.229 1.00 94.38 206 PRO A O 1
ATOM 1714 N N . LEU A 1 207 ? 8.421 13.758 3.245 1.00 96.12 207 LEU A N 1
ATOM 1715 C CA . LEU A 1 207 ? 8.431 12.517 4.017 1.00 96.12 207 LEU A CA 1
ATOM 1716 C C . LEU A 1 207 ? 7.677 11.407 3.295 1.00 96.12 207 LEU A C 1
ATOM 1718 O O . LEU A 1 207 ? 6.610 11.623 2.724 1.00 96.12 207 LEU A O 1
ATOM 1722 N N . GLY A 1 208 ? 8.236 10.205 3.389 1.00 96.62 208 GLY A N 1
ATOM 1723 C CA . GLY A 1 208 ? 7.634 8.969 2.920 1.00 96.62 208 GLY A CA 1
ATOM 1724 C C . GLY A 1 208 ? 7.613 7.917 4.018 1.00 96.62 208 GLY A C 1
ATOM 1725 O O . GLY A 1 208 ? 8.457 7.931 4.924 1.00 96.62 208 GLY A O 1
ATOM 1726 N N . PHE A 1 209 ? 6.656 6.995 3.922 1.00 96.50 209 PHE A N 1
ATOM 1727 C CA . PHE A 1 209 ? 6.467 5.954 4.923 1.00 96.50 209 PHE A CA 1
ATOM 1728 C C . PHE A 1 209 ? 6.371 4.561 4.306 1.00 96.50 209 PHE A C 1
ATOM 1730 O O . PHE A 1 209 ? 5.793 4.364 3.237 1.00 96.50 209 PHE A O 1
ATOM 1737 N N . LEU A 1 210 ? 6.923 3.588 5.027 1.00 95.19 210 LEU A N 1
ATOM 1738 C CA . LEU A 1 210 ? 6.723 2.162 4.784 1.00 95.19 210 LEU A CA 1
ATOM 1739 C C . LEU A 1 210 ? 6.100 1.545 6.030 1.00 95.19 210 LEU A C 1
ATOM 1741 O O . LEU A 1 210 ? 6.633 1.719 7.127 1.00 95.19 210 LEU A O 1
ATOM 1745 N N . GLU A 1 211 ? 5.008 0.811 5.857 1.00 92.69 211 GLU A N 1
ATOM 1746 C CA . GLU A 1 211 ? 4.354 0.082 6.943 1.00 92.69 211 GLU A CA 1
ATOM 1747 C C . GLU A 1 211 ? 4.382 -1.417 6.685 1.00 92.69 211 GLU A C 1
ATOM 1749 O O . GLU A 1 211 ? 3.878 -1.901 5.675 1.00 92.69 211 GLU A O 1
ATOM 1754 N N . TYR A 1 212 ? 4.973 -2.150 7.621 1.00 89.50 212 TYR A N 1
ATOM 1755 C CA . TYR A 1 212 ? 5.061 -3.601 7.615 1.00 89.50 212 TYR A CA 1
ATOM 1756 C C . TYR A 1 212 ? 4.044 -4.158 8.601 1.00 89.50 212 TYR A C 1
ATOM 1758 O O . TYR A 1 212 ? 4.291 -4.176 9.808 1.00 89.50 212 TYR A O 1
ATOM 1766 N N . TYR A 1 213 ? 2.900 -4.606 8.088 1.00 81.69 213 TYR A N 1
ATOM 1767 C CA . TYR A 1 213 ? 1.771 -4.977 8.940 1.00 81.69 213 TYR A CA 1
ATOM 1768 C C . TYR A 1 213 ? 2.025 -6.198 9.820 1.00 81.69 213 TYR A C 1
ATOM 1770 O O . TYR A 1 213 ? 1.679 -6.172 10.993 1.00 81.69 213 TYR A O 1
ATOM 1778 N N . GLN A 1 214 ? 2.711 -7.216 9.292 1.00 77.12 214 GLN A N 1
ATOM 1779 C CA . GLN A 1 214 ? 2.980 -8.464 10.022 1.00 77.12 214 GLN A CA 1
ATOM 1780 C C . GLN A 1 214 ? 3.800 -8.264 11.304 1.00 77.12 214 GLN A C 1
ATOM 1782 O O . GLN A 1 214 ? 3.806 -9.112 12.186 1.00 77.12 214 GLN A O 1
ATOM 1787 N N . VAL A 1 215 ? 4.547 -7.161 11.389 1.00 79.62 215 VAL A N 1
ATOM 1788 C CA . VAL A 1 215 ? 5.405 -6.835 12.538 1.00 79.62 215 VAL A CA 1
ATOM 1789 C C . VAL A 1 215 ? 5.054 -5.480 13.156 1.00 79.62 215 VAL A C 1
ATOM 1791 O O . VAL A 1 215 ? 5.841 -4.951 13.936 1.00 79.62 215 VAL A O 1
ATOM 1794 N N . ASN A 1 216 ? 3.912 -4.899 12.764 1.00 80.69 216 ASN A N 1
ATOM 1795 C CA . ASN A 1 216 ? 3.449 -3.565 13.151 1.00 80.69 216 ASN A CA 1
ATOM 1796 C C . ASN A 1 216 ? 4.579 -2.510 13.171 1.00 80.69 216 ASN A C 1
ATOM 1798 O O . ASN A 1 216 ? 4.763 -1.755 14.128 1.00 80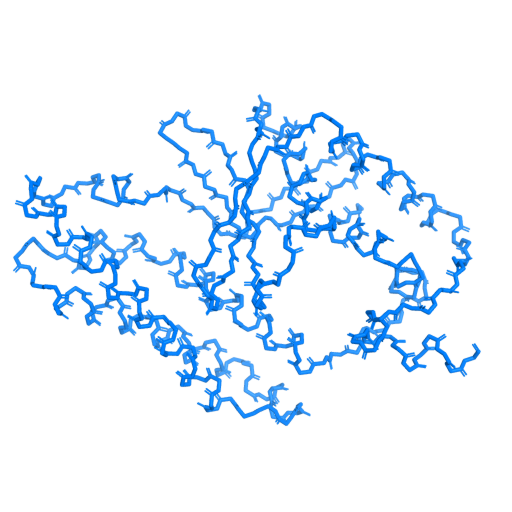.69 216 ASN A O 1
ATOM 1802 N N . GLN A 1 217 ? 5.399 -2.499 12.113 1.00 87.44 217 GLN A N 1
ATOM 1803 C CA . GLN A 1 217 ? 6.571 -1.631 12.027 1.00 87.44 217 GLN A CA 1
ATOM 1804 C C . GLN A 1 217 ? 6.361 -0.538 10.988 1.00 87.44 217 GLN A C 1
ATOM 1806 O O . GLN A 1 217 ? 6.191 -0.810 9.799 1.00 87.44 217 GLN A O 1
ATOM 1811 N N . ARG A 1 218 ? 6.468 0.714 11.433 1.00 91.50 218 ARG A N 1
ATOM 1812 C CA . ARG A 1 218 ? 6.455 1.893 10.568 1.00 91.50 218 ARG A CA 1
ATOM 1813 C C . ARG A 1 218 ? 7.854 2.481 10.439 1.00 91.50 218 ARG A C 1
ATOM 1815 O O . ARG A 1 218 ? 8.518 2.752 11.438 1.00 91.50 218 ARG A O 1
ATOM 1822 N N . LEU A 1 219 ? 8.290 2.699 9.204 1.00 93.50 219 LEU A N 1
ATOM 1823 C CA . LEU A 1 219 ? 9.544 3.371 8.882 1.00 93.50 219 LEU A CA 1
ATOM 1824 C C . LEU A 1 219 ? 9.253 4.704 8.211 1.00 93.50 219 LEU A C 1
ATOM 1826 O O . LEU A 1 219 ? 8.450 4.775 7.283 1.00 93.50 219 LEU A O 1
ATOM 1830 N N . THR A 1 220 ? 9.970 5.729 8.650 1.00 94.94 220 THR A N 1
ATOM 1831 C CA . THR A 1 220 ? 9.875 7.092 8.127 1.00 94.94 220 THR A CA 1
ATOM 1832 C C . THR A 1 220 ? 11.212 7.488 7.527 1.00 94.94 220 THR A C 1
ATOM 1834 O O . THR A 1 220 ? 12.262 7.211 8.112 1.00 94.94 220 THR A O 1
ATOM 1837 N N . PHE A 1 221 ? 11.193 8.160 6.381 1.00 95.31 221 PHE A N 1
ATOM 1838 C CA . PHE A 1 221 ? 12.404 8.687 5.761 1.00 95.31 221 PHE A CA 1
ATOM 1839 C C . PHE A 1 221 ? 12.135 9.987 5.007 1.00 95.31 221 PHE A C 1
ATOM 1841 O O . PHE A 1 221 ? 11.026 10.241 4.540 1.00 95.31 221 PHE A O 1
ATOM 1848 N N . LEU A 1 222 ? 13.187 10.798 4.887 1.00 96.75 222 LEU A N 1
ATOM 1849 C CA . LEU A 1 222 ? 13.175 12.010 4.076 1.00 96.75 222 LEU A CA 1
ATOM 1850 C C . LEU A 1 222 ? 13.226 11.651 2.589 1.00 96.75 222 LEU A C 1
ATOM 1852 O O . LEU A 1 222 ? 14.047 10.825 2.175 1.00 96.75 222 LEU A O 1
ATOM 1856 N N . ILE A 1 223 ? 12.381 12.316 1.809 1.00 96.88 223 ILE A N 1
ATOM 1857 C CA . ILE A 1 223 ? 12.391 12.297 0.349 1.00 96.88 223 ILE A CA 1
ATOM 1858 C C . ILE A 1 223 ? 13.179 13.523 -0.100 1.00 96.88 223 ILE A C 1
ATOM 1860 O O . ILE A 1 223 ? 12.713 14.655 0.014 1.00 96.88 223 ILE A O 1
ATOM 1864 N N . LYS A 1 224 ? 14.413 13.299 -0.549 1.00 96.50 224 LYS A N 1
ATOM 1865 C CA . LYS A 1 224 ? 15.296 14.369 -1.018 1.00 96.50 224 LYS A CA 1
ATOM 1866 C C . LYS A 1 224 ? 15.047 14.655 -2.494 1.00 96.50 224 LYS A C 1
ATOM 1868 O O . LYS A 1 224 ? 14.565 13.795 -3.226 1.00 96.50 224 LYS A O 1
ATOM 1873 N N . GLU A 1 225 ? 15.485 15.820 -2.960 1.00 96.50 225 GLU A N 1
ATOM 1874 C CA . GLU A 1 225 ? 15.477 16.144 -4.394 1.00 96.50 225 GLU A CA 1
ATOM 1875 C C . GLU A 1 225 ? 16.257 15.115 -5.227 1.00 96.50 225 GLU A C 1
ATOM 1877 O O . GLU A 1 225 ? 15.812 14.720 -6.299 1.00 96.50 225 GLU A O 1
ATOM 1882 N N . GLU A 1 226 ? 17.363 14.586 -4.695 1.00 97.38 226 GLU A N 1
ATOM 1883 C CA . GLU A 1 226 ? 18.134 13.497 -5.315 1.00 97.38 226 GLU A CA 1
ATOM 1884 C C . GLU A 1 226 ? 17.281 12.242 -5.586 1.00 97.38 226 GLU A C 1
ATOM 1886 O O . GLU A 1 226 ? 17.451 11.591 -6.615 1.00 97.38 226 GLU A O 1
ATOM 1891 N N . ASP A 1 227 ? 16.335 11.919 -4.696 1.00 97.75 227 ASP A N 1
ATOM 1892 C CA . ASP A 1 227 ? 15.448 10.762 -4.858 1.00 97.75 227 ASP A CA 1
ATOM 1893 C C . ASP A 1 227 ? 14.444 10.993 -5.999 1.00 97.75 227 ASP A C 1
ATOM 1895 O O . ASP A 1 227 ? 14.138 10.079 -6.764 1.00 97.75 227 ASP A O 1
ATOM 1899 N N . LYS A 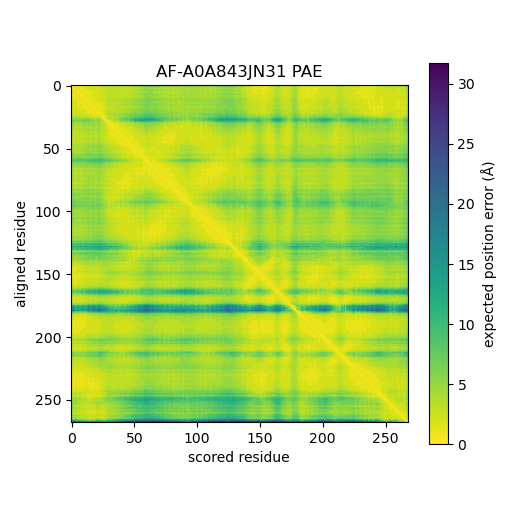1 228 ? 13.955 12.231 -6.148 1.00 97.62 228 LYS A N 1
ATOM 1900 C CA . LYS A 1 228 ? 13.043 12.629 -7.232 1.00 97.62 228 LYS A CA 1
ATOM 1901 C C . LYS A 1 228 ? 13.760 12.658 -8.582 1.00 97.62 228 LYS A C 1
ATOM 1903 O O . LYS A 1 228 ? 13.192 12.228 -9.585 1.00 97.62 228 LYS A O 1
ATOM 1908 N N . ILE A 1 229 ? 15.017 13.107 -8.607 1.00 98.19 229 ILE A N 1
ATOM 1909 C CA . ILE A 1 229 ? 15.879 13.033 -9.794 1.00 98.19 229 ILE A CA 1
ATOM 1910 C C . ILE A 1 229 ? 16.065 11.571 -10.209 1.00 98.19 229 ILE A C 1
ATOM 1912 O O . ILE A 1 229 ? 15.861 11.243 -11.375 1.00 98.19 229 ILE A O 1
ATOM 1916 N N . GLU A 1 230 ? 16.350 10.670 -9.263 1.00 98.38 230 GLU A N 1
ATOM 1917 C CA . GLU A 1 230 ? 16.481 9.242 -9.568 1.00 98.38 230 GLU A CA 1
ATOM 1918 C C . GLU A 1 230 ? 15.186 8.647 -10.155 1.00 98.38 230 GLU A C 1
ATOM 1920 O O . GLU A 1 230 ? 15.242 7.869 -11.110 1.00 98.38 230 GLU A O 1
ATOM 1925 N N . VAL A 1 231 ? 14.010 9.035 -9.647 1.00 98.62 231 VAL A N 1
ATOM 1926 C CA . VAL A 1 231 ? 12.716 8.634 -10.233 1.00 98.62 231 VAL A CA 1
ATOM 1927 C C . VAL A 1 231 ? 12.629 9.034 -11.705 1.00 98.62 231 VAL A C 1
ATOM 1929 O O . VAL A 1 231 ? 12.259 8.201 -12.535 1.00 98.62 231 VAL A O 1
ATOM 1932 N N . LEU A 1 232 ? 12.984 10.277 -12.040 1.00 98.62 232 LEU A N 1
ATOM 1933 C CA . LEU A 1 232 ? 12.961 10.777 -13.417 1.00 98.62 232 LEU A CA 1
ATOM 1934 C C . LEU A 1 232 ? 13.971 10.039 -14.307 1.00 98.62 232 LEU A C 1
ATOM 1936 O O . LEU A 1 232 ? 13.633 9.644 -15.420 1.00 98.62 232 LEU A O 1
ATOM 1940 N N . GLU A 1 233 ? 15.179 9.773 -13.811 1.00 98.50 233 GLU A N 1
ATOM 1941 C CA . GLU A 1 233 ? 16.191 9.011 -14.552 1.00 98.50 233 GLU A CA 1
ATOM 1942 C C . GLU A 1 233 ? 15.741 7.577 -14.858 1.00 98.50 233 GLU A C 1
ATOM 1944 O O . GLU A 1 233 ? 15.944 7.075 -15.967 1.00 98.50 233 GLU A O 1
ATOM 1949 N N . ILE A 1 234 ? 15.139 6.887 -13.883 1.00 98.50 234 ILE A N 1
ATOM 1950 C CA . ILE A 1 234 ? 14.603 5.537 -14.093 1.00 98.50 234 ILE A CA 1
ATOM 1951 C C . ILE A 1 234 ? 13.396 5.580 -15.031 1.00 98.50 234 ILE A C 1
ATOM 1953 O O . ILE A 1 234 ? 13.275 4.712 -15.894 1.00 98.50 234 ILE A O 1
ATOM 1957 N N . LEU A 1 235 ? 12.533 6.590 -14.913 1.00 98.69 235 LEU A N 1
ATOM 1958 C CA . LEU A 1 235 ? 11.398 6.784 -15.812 1.00 98.69 235 LEU A CA 1
ATOM 1959 C C . LEU A 1 235 ? 11.851 6.913 -17.272 1.00 98.69 235 LEU A C 1
ATOM 1961 O O . LEU A 1 235 ? 11.298 6.229 -18.133 1.00 98.69 235 LEU A O 1
ATOM 1965 N N . GLU A 1 236 ? 12.876 7.719 -17.554 1.00 98.44 236 GLU A N 1
ATOM 1966 C CA . GLU A 1 236 ? 13.420 7.858 -18.911 1.00 98.44 236 GLU A CA 1
ATOM 1967 C C . GLU A 1 236 ? 14.029 6.549 -19.429 1.00 98.44 236 GLU A C 1
ATOM 1969 O O . GLU A 1 236 ? 13.775 6.163 -20.568 1.00 98.44 236 GLU A O 1
ATOM 1974 N N . LYS A 1 237 ? 14.725 5.782 -18.581 1.00 98.25 237 LYS A N 1
ATOM 1975 C CA . LYS A 1 237 ? 15.224 4.445 -18.955 1.00 98.25 237 LYS A CA 1
ATOM 1976 C C . LYS A 1 237 ? 14.095 3.459 -19.273 1.00 98.25 237 LYS A C 1
ATOM 1978 O O . LYS A 1 237 ? 14.214 2.654 -20.196 1.00 98.25 237 LYS A O 1
ATOM 1983 N N . VAL A 1 238 ? 12.984 3.512 -18.533 1.00 98.25 238 VAL A N 1
ATOM 1984 C CA . VAL A 1 238 ? 11.796 2.696 -18.833 1.00 98.25 238 VAL A CA 1
ATOM 1985 C C . VAL A 1 238 ? 11.166 3.131 -20.156 1.00 98.25 238 VAL A C 1
ATOM 1987 O O . VAL A 1 238 ? 10.823 2.268 -20.962 1.00 98.25 238 VAL A O 1
ATOM 1990 N N . LYS A 1 239 ? 11.051 4.441 -20.421 1.00 98.06 239 LYS A N 1
ATOM 1991 C CA . LYS A 1 239 ? 10.582 4.960 -21.719 1.00 98.06 239 LYS A CA 1
ATOM 1992 C C . LYS A 1 239 ? 11.472 4.474 -22.861 1.00 98.06 239 LYS A C 1
ATOM 1994 O O . LYS A 1 239 ? 10.954 3.974 -23.853 1.00 98.06 239 LYS A O 1
ATOM 1999 N N . GLU A 1 240 ? 12.791 4.563 -22.710 1.00 98.06 240 GLU A N 1
ATOM 2000 C CA . GLU A 1 240 ? 13.753 4.086 -23.706 1.00 98.06 240 GLU A CA 1
ATOM 2001 C C . GLU A 1 240 ? 13.588 2.586 -23.980 1.00 98.06 240 GLU A C 1
ATOM 2003 O O . GLU A 1 240 ? 13.510 2.179 -25.140 1.00 98.06 240 GLU A O 1
ATOM 2008 N N . LEU A 1 241 ? 13.469 1.762 -22.933 1.00 97.88 241 LEU A N 1
ATOM 2009 C CA . LEU A 1 241 ? 13.248 0.323 -23.080 1.00 97.88 241 LEU A CA 1
ATOM 2010 C C . LEU A 1 241 ? 11.958 0.021 -23.856 1.00 97.88 241 LEU A C 1
ATOM 2012 O O . LEU A 1 241 ? 11.964 -0.822 -24.750 1.00 97.88 241 LEU A O 1
ATOM 2016 N N . LEU A 1 242 ? 10.862 0.707 -23.526 1.00 96.88 242 LEU A N 1
ATOM 2017 C CA . LEU A 1 242 ? 9.570 0.507 -24.186 1.00 96.88 242 LEU A CA 1
ATOM 2018 C C . LEU A 1 242 ? 9.554 1.027 -25.631 1.00 96.88 242 LEU A C 1
ATOM 2020 O O . LEU A 1 242 ? 8.854 0.457 -26.456 1.00 96.88 242 LEU A O 1
ATOM 2024 N N . ASN A 1 243 ? 10.321 2.074 -25.943 1.00 97.19 243 ASN A N 1
ATOM 2025 C CA . ASN A 1 243 ? 10.387 2.649 -27.289 1.00 97.19 243 ASN A CA 1
ATOM 2026 C C . ASN A 1 243 ? 11.319 1.872 -28.223 1.00 97.19 243 ASN A C 1
ATOM 2028 O O . ASN A 1 243 ? 11.027 1.713 -29.404 1.00 97.19 243 ASN A O 1
ATOM 2032 N N . THR A 1 244 ? 12.478 1.445 -27.718 1.00 97.31 244 THR A N 1
ATOM 2033 C CA . THR A 1 244 ? 13.493 0.750 -28.528 1.00 97.31 244 THR A CA 1
ATOM 2034 C C . THR A 1 244 ? 13.222 -0.740 -28.653 1.00 97.31 244 THR A C 1
ATOM 2036 O O . THR A 1 244 ? 13.758 -1.378 -29.556 1.00 97.31 244 THR A O 1
ATOM 2039 N N . GLU A 1 245 ? 12.462 -1.304 -27.709 1.00 96.44 245 GLU A N 1
ATOM 2040 C CA . GLU A 1 245 ? 12.231 -2.741 -27.559 1.00 96.44 245 GLU A CA 1
ATOM 2041 C C . GLU A 1 245 ? 13.520 -3.577 -27.555 1.00 96.44 245 GLU A C 1
ATOM 2043 O O . GLU A 1 245 ? 13.521 -4.778 -27.844 1.00 96.44 245 GLU A O 1
ATOM 2048 N N . LYS A 1 246 ? 14.648 -2.948 -27.206 1.00 95.50 246 LYS A N 1
ATOM 2049 C CA . LYS A 1 246 ? 15.943 -3.613 -27.154 1.00 95.50 246 LYS A CA 1
ATOM 2050 C C . LYS A 1 246 ? 15.966 -4.560 -25.964 1.00 95.50 246 LYS A C 1
ATOM 2052 O O . LYS A 1 246 ? 15.731 -4.149 -24.830 1.00 95.50 246 LYS A O 1
ATOM 2057 N N . GLU A 1 247 ? 16.286 -5.823 -26.222 1.00 95.69 247 GLU A N 1
ATOM 2058 C CA . GLU A 1 247 ? 16.373 -6.847 -25.184 1.00 95.69 247 GLU A CA 1
ATOM 2059 C C . GLU A 1 247 ? 17.434 -6.475 -24.128 1.00 95.69 247 GLU A C 1
ATOM 2061 O O . GLU A 1 247 ? 18.612 -6.309 -24.470 1.00 95.69 247 GLU A O 1
ATOM 2066 N N . PRO A 1 248 ? 17.050 -6.327 -22.843 1.00 95.56 248 PRO A N 1
ATOM 2067 C CA . PRO A 1 248 ? 18.005 -6.059 -21.777 1.00 95.56 248 PRO A CA 1
ATOM 2068 C C . PRO A 1 248 ? 18.888 -7.268 -21.477 1.00 95.56 248 PRO A C 1
ATOM 2070 O O . PRO A 1 248 ? 18.470 -8.416 -21.609 1.00 95.56 248 PRO A O 1
ATOM 2073 N N . ILE A 1 249 ? 20.089 -7.010 -20.961 1.00 92.38 249 ILE A N 1
ATOM 2074 C CA . ILE A 1 249 ? 20.998 -8.069 -20.517 1.00 92.38 249 ILE A CA 1
ATOM 2075 C C . ILE A 1 249 ? 20.382 -8.819 -19.324 1.00 92.38 249 ILE A C 1
ATOM 2077 O O . ILE A 1 249 ? 19.922 -8.209 -18.353 1.00 92.38 249 ILE A O 1
ATOM 2081 N N . LYS A 1 250 ? 20.394 -10.157 -19.386 1.00 91.06 250 LYS A N 1
ATOM 2082 C CA . LYS A 1 250 ? 19.988 -11.024 -18.273 1.00 91.06 250 LYS A CA 1
ATOM 2083 C C . LYS A 1 250 ? 21.107 -11.079 -17.232 1.00 91.06 250 LYS A C 1
ATOM 2085 O O . LYS A 1 250 ? 22.227 -11.477 -17.535 1.00 91.06 250 LYS A O 1
ATOM 2090 N N . GLU A 1 251 ? 20.781 -10.777 -15.981 1.00 90.12 251 GLU A N 1
ATOM 2091 C CA . GLU A 1 251 ? 21.697 -10.923 -14.847 1.00 90.12 251 GLU A CA 1
ATOM 2092 C C . GLU A 1 251 ? 21.103 -11.878 -13.816 1.00 90.12 251 GLU A C 1
ATOM 2094 O O . GLU A 1 251 ? 19.956 -11.718 -13.388 1.00 90.12 251 GLU A O 1
ATOM 2099 N N . ARG A 1 252 ? 21.885 -12.869 -13.380 1.00 90.31 252 ARG A N 1
ATOM 2100 C CA . ARG A 1 252 ? 21.437 -13.816 -12.357 1.00 90.31 252 ARG A CA 1
ATOM 2101 C C . ARG A 1 252 ? 21.631 -13.204 -10.970 1.00 90.31 252 ARG A C 1
ATOM 2103 O O . ARG A 1 252 ? 22.753 -13.015 -10.517 1.00 90.31 252 ARG A O 1
ATOM 2110 N N . LYS A 1 253 ? 20.519 -12.902 -10.299 1.00 90.62 253 LYS A N 1
ATOM 2111 C CA . LYS A 1 253 ? 20.460 -12.289 -8.962 1.00 90.62 253 LYS A CA 1
ATOM 2112 C C . LYS A 1 253 ? 19.762 -13.228 -7.975 1.00 90.62 253 LYS A C 1
ATOM 2114 O O . LYS A 1 253 ? 18.973 -14.078 -8.381 1.00 90.62 253 LYS A O 1
ATOM 2119 N N . ASN A 1 254 ? 19.955 -13.025 -6.671 1.00 86.81 254 ASN A N 1
ATOM 2120 C CA . ASN A 1 254 ? 19.270 -13.821 -5.637 1.00 86.81 254 ASN A CA 1
ATOM 2121 C C . ASN A 1 254 ? 17.737 -13.742 -5.756 1.00 86.81 254 ASN A C 1
ATOM 2123 O O . ASN A 1 254 ? 17.043 -14.742 -5.593 1.00 86.81 254 ASN A O 1
ATOM 2127 N N . ILE A 1 255 ? 17.205 -12.574 -6.137 1.00 85.44 255 ILE A N 1
ATOM 2128 C CA . ILE A 1 255 ? 15.761 -12.376 -6.335 1.00 85.44 255 ILE A CA 1
ATOM 2129 C C . ILE A 1 255 ? 15.185 -13.222 -7.480 1.00 85.44 255 ILE A C 1
ATOM 2131 O O . ILE A 1 255 ? 13.983 -13.479 -7.498 1.00 85.44 255 ILE A O 1
ATOM 2135 N N . CYS A 1 256 ? 16.019 -13.709 -8.409 1.00 89.94 256 CYS A N 1
ATOM 2136 C CA . CYS A 1 256 ? 15.561 -14.556 -9.505 1.00 89.94 256 CYS A CA 1
ATOM 2137 C C . CYS A 1 256 ? 14.886 -15.829 -8.990 1.00 89.94 256 CYS A C 1
ATOM 2139 O O . CYS A 1 256 ? 13.951 -16.283 -9.635 1.00 89.94 256 CYS A O 1
ATOM 2141 N N . GLN A 1 257 ? 15.306 -16.384 -7.848 1.00 86.38 257 GLN A N 1
ATOM 2142 C CA . GLN A 1 257 ? 14.710 -17.600 -7.271 1.00 86.38 257 GLN A CA 1
ATOM 2143 C C . GLN A 1 257 ? 13.232 -17.424 -6.891 1.00 86.38 257 GLN A C 1
ATOM 2145 O O . GLN A 1 257 ? 12.490 -18.395 -6.878 1.00 86.38 257 GLN A O 1
ATOM 2150 N N . ARG A 1 258 ? 12.807 -16.185 -6.613 1.00 83.00 258 ARG A N 1
ATOM 2151 C CA . ARG A 1 258 ? 11.424 -15.823 -6.261 1.00 83.00 258 ARG A CA 1
ATOM 2152 C C . ARG A 1 258 ? 10.695 -15.101 -7.399 1.00 83.00 258 ARG A C 1
ATOM 2154 O O . ARG A 1 258 ? 9.615 -14.554 -7.205 1.00 83.00 258 ARG A O 1
ATOM 2161 N N . CYS A 1 259 ? 11.306 -15.019 -8.580 1.00 87.94 259 CYS A N 1
ATOM 2162 C CA . CYS A 1 259 ? 10.706 -14.354 -9.728 1.00 87.94 259 CYS A CA 1
ATOM 2163 C C . CYS A 1 259 ? 9.738 -15.308 -10.432 1.00 87.94 259 CYS A C 1
ATOM 2165 O O . CYS A 1 259 ? 10.155 -16.381 -10.859 1.00 87.94 259 CYS A O 1
ATOM 2167 N N . GLY A 1 260 ? 8.489 -14.886 -10.651 1.00 87.25 260 GLY A N 1
ATOM 2168 C CA . GLY A 1 260 ? 7.508 -15.680 -11.403 1.00 87.25 260 GLY A CA 1
ATOM 2169 C C . GLY A 1 260 ? 7.960 -16.043 -12.825 1.00 87.25 260 GLY A C 1
ATOM 2170 O O . GLY A 1 260 ? 7.560 -17.070 -13.350 1.00 87.25 260 GLY A O 1
ATOM 2171 N N . TYR A 1 261 ? 8.857 -15.262 -13.437 1.00 91.12 261 TYR A N 1
ATOM 2172 C CA . TYR A 1 261 ? 9.433 -15.575 -14.750 1.00 91.12 261 TYR A CA 1
ATOM 2173 C C . TYR A 1 261 ? 10.692 -16.448 -14.691 1.00 91.12 261 TYR A C 1
ATOM 2175 O O . TYR A 1 261 ? 11.331 -16.608 -15.724 1.00 91.12 261 TYR A O 1
ATOM 2183 N N . ASN A 1 262 ? 11.104 -16.977 -13.532 1.00 90.31 262 ASN A N 1
ATOM 2184 C CA . ASN A 1 262 ? 12.386 -17.681 -13.402 1.00 90.31 262 ASN A CA 1
ATOM 2185 C C . ASN A 1 262 ? 12.553 -18.793 -14.446 1.00 90.31 262 ASN A C 1
ATOM 2187 O O . ASN A 1 262 ? 13.512 -18.765 -15.210 1.00 90.31 262 ASN A O 1
ATOM 2191 N N . THR A 1 263 ? 11.595 -19.714 -14.522 1.00 87.81 263 THR A N 1
ATOM 2192 C CA . THR A 1 263 ? 11.604 -20.822 -15.484 1.00 87.81 263 THR A CA 1
ATOM 2193 C C . THR A 1 263 ? 11.688 -20.305 -16.914 1.00 87.81 263 THR A C 1
ATOM 2195 O O . THR A 1 263 ? 12.605 -20.670 -17.642 1.00 87.81 263 THR A O 1
ATOM 2198 N N . ILE A 1 264 ? 10.802 -19.386 -17.300 1.00 89.75 264 ILE A N 1
ATOM 2199 C CA . ILE A 1 264 ? 10.731 -18.838 -18.664 1.00 89.75 264 ILE A CA 1
ATOM 2200 C C . ILE A 1 264 ? 12.017 -18.085 -19.045 1.00 89.75 264 ILE A C 1
ATOM 2202 O O . ILE A 1 264 ? 12.515 -18.226 -20.158 1.00 89.75 264 ILE A O 1
ATOM 2206 N N . CYS A 1 265 ? 12.584 -17.312 -18.118 1.00 91.44 265 CYS A N 1
ATOM 2207 C CA . CYS A 1 265 ? 13.772 -16.485 -18.334 1.00 91.44 265 CYS A CA 1
ATOM 2208 C C . CYS A 1 265 ? 15.016 -17.307 -18.719 1.00 91.44 265 CYS A C 1
ATOM 2210 O O . CYS A 1 265 ? 15.861 -16.810 -19.471 1.00 91.44 265 CYS A O 1
ATOM 2212 N N . TRP A 1 266 ? 15.124 -18.536 -18.200 1.00 89.12 266 TRP A N 1
ATOM 2213 C CA . TRP A 1 266 ? 16.274 -19.432 -18.385 1.00 89.12 266 TRP A CA 1
ATOM 2214 C C . TRP A 1 266 ? 15.969 -20.658 -19.255 1.00 89.12 266 TRP A C 1
ATOM 2216 O O . TRP A 1 266 ? 16.825 -21.527 -19.381 1.00 89.12 266 TRP A O 1
ATOM 2226 N N . SER A 1 267 ? 14.771 -20.744 -19.843 1.00 81.12 267 SER A N 1
ATOM 2227 C CA . SER A 1 267 ? 14.382 -21.868 -20.713 1.00 81.12 267 SER A CA 1
ATOM 2228 C C . SER A 1 267 ? 14.993 -21.802 -22.121 1.00 81.12 267 SER A C 1
ATOM 2230 O O . SER A 1 267 ? 14.803 -22.740 -22.890 1.00 81.12 267 SER A O 1
ATOM 2232 N N . TYR A 1 268 ? 15.716 -20.723 -22.448 1.00 58.50 268 TYR A N 1
ATOM 2233 C CA . TYR A 1 268 ? 16.359 -20.482 -23.744 1.00 58.50 268 TYR A CA 1
ATOM 2234 C C . TYR A 1 268 ? 17.698 -19.759 -23.568 1.00 58.50 268 TYR A C 1
ATOM 2236 O O . TYR A 1 268 ? 17.715 -18.677 -22.914 1.00 58.50 268 TYR A O 1
#